Protein AF-A0A9E1EPF6-F1 (afdb_monomer_lite)

Secondary structure (DSSP, 8-state):
-HHHHHHHHHHHHHHHHHHHHHTGGGGGGS-HHHHHHHHHHHHHHHHHHHHTT---THHHHHHHHHHHT------SS-HHHHHHHHHHHHT-SSS-HHHHHHHHHHHHHH-HHHHHTT-HHHHHHHHHHHTTS-HHHHHHHHHHHHHHH-----B-TTSSBTTSHHHHHHHHHHHHSS---TTTSGGGS---HHHHHHHHHHHHHHHHHHHHHHHHHTTTTS-TTHHHHHHHHHHHHHHHTTT-TTGGG-

Radius of gyration: 28.15 Å; chains: 1; bounding box: 66×30×84 Å

Structure (mmCIF, N/CA/C/O backbone):
data_AF-A0A9E1EPF6-F1
#
_entry.id   AF-A0A9E1EPF6-F1
#
loop_
_atom_site.group_PDB
_atom_site.id
_atom_site.type_symbol
_atom_site.label_atom_id
_atom_site.label_alt_id
_atom_site.label_comp_id
_atom_site.label_asym_id
_atom_site.label_entity_id
_atom_site.label_seq_id
_atom_site.pdbx_PDB_ins_code
_atom_site.Cartn_x
_atom_site.Cartn_y
_atom_site.Cartn_z
_atom_site.occupancy
_atom_site.B_iso_or_equiv
_atom_site.auth_seq_id
_atom_site.auth_comp_id
_atom_site.auth_asym_id
_atom_site.auth_atom_id
_atom_site.pdbx_PDB_model_num
ATOM 1 N N . MET A 1 1 ? 12.509 -4.212 -27.915 1.00 66.94 1 MET A N 1
ATOM 2 C CA . MET A 1 1 ? 13.333 -3.235 -27.161 1.00 66.94 1 MET A CA 1
ATOM 3 C C . MET A 1 1 ? 12.446 -2.130 -26.592 1.00 66.94 1 MET A C 1
ATOM 5 O O . MET A 1 1 ? 11.481 -2.505 -25.948 1.00 66.94 1 MET A O 1
ATOM 9 N N . LEU A 1 2 ? 12.649 -0.823 -26.830 1.00 73.25 2 LEU A N 1
ATOM 10 C CA . LEU A 1 2 ? 11.916 0.242 -26.100 1.00 73.25 2 LEU A CA 1
ATOM 11 C C . LEU A 1 2 ? 10.381 0.131 -26.130 1.00 73.25 2 LEU A C 1
ATOM 13 O O . LEU A 1 2 ? 9.735 0.258 -25.098 1.00 73.25 2 LEU A O 1
ATOM 17 N N . ARG A 1 3 ? 9.791 -0.157 -27.296 1.00 77.50 3 ARG A N 1
ATOM 18 C CA . ARG A 1 3 ? 8.330 -0.309 -27.433 1.00 77.50 3 ARG A CA 1
ATOM 19 C C . ARG A 1 3 ? 7.776 -1.515 -26.668 1.00 77.50 3 ARG A C 1
ATOM 21 O O . ARG A 1 3 ? 6.652 -1.489 -26.188 1.00 77.50 3 ARG A O 1
ATOM 28 N N . GLU A 1 4 ? 8.569 -2.573 -26.581 1.00 81.38 4 GLU A N 1
ATOM 29 C CA . GLU A 1 4 ? 8.210 -3.807 -25.887 1.00 81.38 4 GLU A CA 1
ATOM 30 C C . GLU A 1 4 ? 8.354 -3.640 -24.373 1.00 81.38 4 GLU A C 1
ATOM 32 O O . GLU A 1 4 ? 7.430 -3.970 -23.639 1.00 81.38 4 GLU A O 1
ATOM 37 N N . LEU A 1 5 ? 9.457 -3.030 -23.924 1.00 81.31 5 LEU A N 1
ATOM 38 C CA . LEU A 1 5 ? 9.681 -2.656 -22.528 1.00 81.31 5 LEU A CA 1
ATOM 39 C C . LEU A 1 5 ? 8.570 -1.726 -22.018 1.00 81.31 5 LEU A C 1
ATOM 41 O O . LEU A 1 5 ? 8.012 -1.955 -20.949 1.00 81.31 5 LEU A O 1
ATOM 45 N N . ALA A 1 6 ? 8.187 -0.730 -22.821 1.00 82.12 6 ALA A N 1
ATOM 46 C CA . ALA A 1 6 ? 7.059 0.146 -22.522 1.00 82.12 6 ALA A CA 1
ATOM 47 C C . ALA A 1 6 ? 5.735 -0.627 -22.386 1.00 82.12 6 ALA A C 1
ATOM 49 O O . ALA A 1 6 ? 4.972 -0.378 -21.457 1.00 82.12 6 ALA A O 1
ATOM 50 N N . GLY A 1 7 ? 5.479 -1.607 -23.262 1.00 81.69 7 GLY A N 1
ATOM 51 C CA . GLY A 1 7 ? 4.289 -2.460 -23.178 1.00 81.69 7 GLY A CA 1
ATOM 52 C C . GLY A 1 7 ? 4.249 -3.336 -21.921 1.00 81.69 7 GLY A C 1
ATOM 53 O O . GLY A 1 7 ? 3.182 -3.529 -21.333 1.00 81.69 7 GLY A O 1
ATOM 54 N N . ARG A 1 8 ? 5.405 -3.833 -21.464 1.00 86.06 8 ARG A N 1
ATOM 55 C CA . ARG A 1 8 ? 5.509 -4.575 -20.196 1.00 86.06 8 ARG A CA 1
ATOM 56 C C . ARG A 1 8 ? 5.280 -3.663 -18.994 1.00 86.06 8 ARG A C 1
ATOM 58 O O . ARG A 1 8 ? 4.535 -4.037 -18.094 1.00 86.06 8 ARG A O 1
ATOM 65 N N . ALA A 1 9 ? 5.839 -2.451 -19.012 1.00 85.38 9 ALA A N 1
ATOM 66 C CA . ALA A 1 9 ? 5.602 -1.448 -17.974 1.00 85.38 9 ALA A CA 1
ATOM 67 C C . ALA A 1 9 ? 4.110 -1.076 -17.862 1.00 85.38 9 ALA A C 1
ATOM 69 O O . ALA A 1 9 ? 3.562 -1.070 -16.760 1.00 85.38 9 ALA A O 1
ATOM 70 N N . ASP A 1 10 ? 3.422 -0.858 -18.987 1.00 84.19 10 ASP A N 1
ATOM 71 C CA . ASP A 1 10 ? 1.976 -0.579 -19.008 1.00 84.19 10 ASP A CA 1
ATOM 72 C C . ASP A 1 10 ? 1.133 -1.775 -18.517 1.00 84.19 10 ASP A C 1
ATOM 74 O O . ASP A 1 10 ? 0.163 -1.618 -17.764 1.00 84.19 10 ASP A O 1
ATOM 78 N N . SER A 1 11 ? 1.552 -2.998 -18.861 1.00 86.31 11 SER A N 1
ATOM 79 C CA . SER A 1 11 ? 0.931 -4.233 -18.363 1.00 86.31 11 SER A CA 1
ATOM 80 C C . SER A 1 11 ? 1.094 -4.381 -16.846 1.00 86.31 11 SER A C 1
ATOM 82 O O . SER A 1 11 ? 0.136 -4.736 -16.155 1.00 86.31 11 SER A O 1
ATOM 84 N N . ALA A 1 12 ? 2.270 -4.048 -16.308 1.00 87.25 12 ALA A N 1
ATOM 85 C CA . ALA A 1 12 ? 2.526 -4.056 -14.871 1.00 87.25 12 ALA A CA 1
ATOM 86 C C . ALA A 1 12 ? 1.672 -3.010 -14.137 1.00 87.25 12 ALA A C 1
ATOM 88 O O . ALA A 1 12 ? 1.038 -3.336 -13.133 1.00 87.25 12 ALA A O 1
ATOM 89 N N . ILE A 1 13 ? 1.560 -1.785 -14.670 1.00 86.38 13 ILE A N 1
ATOM 90 C CA . ILE A 1 13 ? 0.670 -0.740 -14.126 1.00 86.38 13 ILE A CA 1
ATOM 91 C C . ILE A 1 13 ? -0.783 -1.220 -14.117 1.00 86.38 13 ILE A C 1
ATOM 93 O O . ILE A 1 13 ? -1.489 -1.038 -13.125 1.00 86.38 13 ILE A O 1
ATOM 97 N N . SER A 1 14 ? -1.226 -1.872 -15.192 1.00 85.75 14 SER A N 1
ATOM 98 C CA . SER A 1 14 ? -2.569 -2.451 -15.276 1.00 85.75 14 SER A CA 1
ATOM 99 C C . SER A 1 14 ? -2.800 -3.549 -14.235 1.00 85.75 14 SER A C 1
ATOM 101 O O . SER A 1 14 ? -3.871 -3.599 -13.636 1.00 85.75 14 SER A O 1
ATOM 103 N N . SER A 1 15 ? -1.801 -4.394 -13.965 1.00 87.19 15 SER A N 1
ATOM 104 C CA . SER A 1 15 ? -1.899 -5.406 -12.905 1.00 87.19 15 SER A CA 1
ATOM 105 C C . SER A 1 15 ? -1.998 -4.772 -11.517 1.00 87.19 15 SER A C 1
ATOM 107 O O . SER A 1 15 ? -2.805 -5.216 -10.702 1.00 87.19 15 SER A O 1
ATOM 109 N N . VAL A 1 16 ? -1.220 -3.715 -11.253 1.00 86.19 16 VAL A N 1
ATOM 110 C CA . VAL A 1 16 ? -1.319 -2.957 -9.996 1.00 86.19 16 VAL A CA 1
ATOM 111 C C . VAL A 1 16 ? -2.710 -2.347 -9.854 1.00 86.19 16 VAL A C 1
ATOM 113 O O . VAL A 1 16 ? -3.312 -2.459 -8.790 1.00 86.19 16 VAL A O 1
ATOM 116 N N . TYR A 1 17 ? -3.244 -1.748 -10.920 1.00 84.81 17 TYR A N 1
ATOM 117 C CA . TYR A 1 17 ? -4.588 -1.175 -10.920 1.00 84.81 17 TYR A CA 1
ATOM 118 C C . TYR A 1 17 ? -5.654 -2.215 -10.561 1.00 84.81 17 TYR A C 1
ATOM 120 O O . TYR A 1 17 ? -6.459 -1.982 -9.662 1.00 84.81 17 TYR A O 1
ATOM 128 N N . ASP A 1 18 ? -5.629 -3.378 -11.215 1.00 83.56 18 ASP A N 1
ATOM 129 C CA . ASP A 1 18 ? -6.558 -4.476 -10.937 1.00 83.56 18 ASP A CA 1
ATOM 130 C C . ASP A 1 18 ? -6.487 -4.928 -9.470 1.00 83.56 18 ASP A C 1
ATOM 132 O O . ASP A 1 18 ? -7.520 -5.159 -8.835 1.00 83.56 18 ASP A O 1
ATOM 136 N N . ASP A 1 19 ? -5.274 -5.061 -8.927 1.00 83.12 19 ASP A N 1
ATOM 137 C CA . ASP A 1 19 ? -5.048 -5.500 -7.549 1.00 83.12 19 ASP A CA 1
ATOM 138 C C . ASP A 1 19 ? -5.531 -4.451 -6.532 1.00 83.12 19 ASP A C 1
ATOM 140 O O . ASP A 1 19 ? -6.177 -4.806 -5.541 1.00 83.12 19 ASP A O 1
ATOM 144 N N . LEU A 1 20 ? -5.309 -3.158 -6.804 1.00 81.19 20 LEU A N 1
ATOM 145 C CA . LEU A 1 20 ? -5.828 -2.057 -5.986 1.00 81.19 20 LEU A CA 1
ATOM 146 C C . LEU A 1 20 ? -7.356 -1.973 -6.049 1.00 81.19 20 LEU A C 1
ATOM 148 O O . LEU A 1 20 ? -8.008 -1.812 -5.019 1.00 81.19 20 LEU A O 1
ATOM 152 N N . GLN A 1 21 ? -7.939 -2.123 -7.238 1.00 76.44 21 GLN A N 1
ATOM 153 C CA . GLN A 1 21 ? -9.382 -2.035 -7.447 1.00 76.44 21 GLN A CA 1
ATOM 154 C C . GLN A 1 21 ? -10.126 -3.185 -6.759 1.00 76.44 21 GLN A C 1
ATOM 156 O O . GLN A 1 21 ? -11.166 -2.967 -6.139 1.00 76.44 21 GLN A O 1
ATOM 161 N N . ARG A 1 22 ? -9.579 -4.407 -6.812 1.00 76.12 22 ARG A N 1
ATOM 162 C CA . ARG A 1 22 ? -10.132 -5.581 -6.110 1.00 76.12 22 ARG A CA 1
ATOM 163 C C . ARG A 1 22 ? -10.133 -5.426 -4.596 1.00 76.12 22 ARG A C 1
ATOM 165 O O . ARG A 1 22 ? -10.956 -6.043 -3.928 1.00 76.12 22 ARG A O 1
ATOM 172 N N . ARG A 1 23 ? -9.198 -4.642 -4.060 1.00 72.44 23 ARG A N 1
ATOM 173 C CA . ARG A 1 23 ? -8.976 -4.492 -2.618 1.00 72.44 23 ARG A CA 1
ATOM 174 C C . ARG A 1 23 ? -9.188 -3.050 -2.153 1.00 72.44 23 ARG A C 1
ATOM 176 O O . ARG A 1 23 ? -8.632 -2.654 -1.133 1.00 72.44 23 ARG A O 1
ATOM 183 N N . LYS A 1 24 ? -10.017 -2.283 -2.874 1.00 69.12 24 LYS A N 1
ATOM 184 C CA . LYS A 1 24 ? -10.245 -0.846 -2.654 1.00 69.12 24 LYS A CA 1
ATOM 185 C C . LYS A 1 24 ? -10.636 -0.513 -1.210 1.00 69.12 24 LYS A C 1
ATOM 187 O O . LYS A 1 24 ? -10.105 0.433 -0.638 1.00 69.12 24 LYS A O 1
ATOM 192 N N . ASP A 1 25 ? -11.481 -1.340 -0.600 1.00 61.75 25 ASP A N 1
ATOM 193 C CA . ASP A 1 25 ? -11.965 -1.150 0.777 1.00 61.75 25 ASP A CA 1
ATOM 194 C C . ASP A 1 25 ? -10.914 -1.503 1.848 1.00 61.75 25 ASP A C 1
ATOM 196 O O . ASP A 1 25 ? -11.042 -1.129 3.013 1.00 61.75 25 ASP A O 1
ATOM 200 N N . ALA A 1 26 ? -9.848 -2.201 1.450 1.00 65.38 26 ALA A N 1
ATOM 201 C CA . ALA A 1 26 ? -8.759 -2.655 2.306 1.00 65.38 26 ALA A CA 1
ATOM 202 C C . ALA A 1 26 ? -7.457 -1.858 2.117 1.00 65.38 26 ALA A C 1
ATOM 204 O O . ALA A 1 26 ? -6.485 -2.090 2.836 1.00 65.38 26 ALA A O 1
ATOM 205 N N . LEU A 1 27 ? -7.413 -0.892 1.191 1.00 66.62 27 LEU A N 1
ATOM 206 C CA . LEU A 1 27 ? -6.204 -0.100 0.917 1.00 66.62 27 LEU A CA 1
ATOM 207 C C . LEU A 1 27 ? -5.718 0.686 2.142 1.00 66.62 27 LEU A C 1
ATOM 209 O O . LEU A 1 27 ? -4.516 0.877 2.315 1.00 66.62 27 LEU A O 1
ATOM 213 N N . LEU A 1 28 ? -6.635 1.067 3.038 1.00 64.69 28 LEU A N 1
ATOM 214 C CA . LEU A 1 28 ? -6.320 1.721 4.313 1.00 64.69 28 LEU A CA 1
ATOM 215 C C . LEU A 1 28 ? -5.483 0.850 5.261 1.00 64.69 28 LEU A C 1
ATOM 217 O O . LEU A 1 28 ? -4.837 1.388 6.159 1.00 64.69 28 LEU A O 1
ATOM 221 N N . ALA A 1 29 ? -5.505 -0.475 5.090 1.00 64.75 29 ALA A N 1
ATOM 222 C CA . ALA A 1 29 ? -4.694 -1.403 5.873 1.00 64.75 29 ALA A CA 1
ATOM 223 C C . ALA A 1 29 ? -3.244 -1.494 5.359 1.00 64.75 29 ALA A C 1
ATOM 225 O O . ALA A 1 29 ? -2.371 -1.994 6.069 1.00 64.75 29 ALA A O 1
ATOM 226 N N . ILE A 1 30 ? -2.954 -0.981 4.156 1.00 69.94 30 ILE A N 1
ATOM 227 C CA . ILE A 1 30 ? -1.584 -0.867 3.654 1.00 69.94 30 ILE A CA 1
ATOM 228 C C . ILE A 1 30 ? -0.900 0.311 4.375 1.00 69.94 30 ILE A C 1
ATOM 230 O O . ILE A 1 30 ? -1.418 1.437 4.339 1.00 69.94 30 ILE A O 1
ATOM 234 N N . PRO A 1 31 ? 0.274 0.098 5.007 1.00 67.69 31 PRO A N 1
ATOM 235 C CA . PRO A 1 31 ? 1.056 1.165 5.607 1.00 67.69 31 PRO A CA 1
ATOM 236 C C . PRO A 1 31 ? 1.278 2.309 4.623 1.00 67.69 31 PRO A C 1
ATOM 238 O O . PRO A 1 31 ? 1.595 2.113 3.456 1.00 67.69 31 PRO A O 1
ATOM 241 N N . GLU A 1 32 ? 1.134 3.533 5.108 1.00 68.56 32 GLU A N 1
ATOM 242 C CA . GLU A 1 32 ? 1.303 4.742 4.299 1.00 68.56 32 GLU A CA 1
ATOM 243 C C . GLU A 1 32 ? 2.693 4.838 3.644 1.00 68.56 32 GLU A C 1
ATOM 245 O O . GLU A 1 32 ? 2.805 5.299 2.511 1.00 68.56 32 GLU A O 1
ATOM 250 N N . SER A 1 33 ? 3.743 4.356 4.322 1.00 72.06 33 SER A N 1
ATOM 251 C CA . SER A 1 33 ? 5.087 4.218 3.746 1.00 72.06 33 SER A CA 1
ATOM 252 C C . SER A 1 33 ? 5.066 3.366 2.481 1.00 72.06 33 SER A C 1
ATOM 254 O O . SER A 1 33 ? 5.625 3.760 1.460 1.00 72.06 33 SER A O 1
ATOM 256 N N . ASP A 1 34 ? 4.368 2.236 2.540 1.00 77.19 34 ASP A N 1
ATOM 257 C CA . ASP A 1 34 ? 4.273 1.250 1.469 1.00 77.19 34 ASP A CA 1
ATOM 258 C C . ASP A 1 34 ? 3.404 1.794 0.333 1.00 77.19 34 ASP A C 1
ATOM 260 O O . ASP A 1 34 ? 3.777 1.673 -0.831 1.00 77.19 34 ASP A O 1
ATOM 264 N N . ARG A 1 35 ? 2.298 2.488 0.651 1.00 79.88 35 ARG A N 1
ATOM 265 C CA . ARG A 1 35 ? 1.464 3.186 -0.346 1.00 79.88 35 ARG A CA 1
ATOM 266 C C . ARG A 1 35 ? 2.260 4.249 -1.102 1.00 79.88 35 ARG A C 1
ATOM 268 O O . ARG A 1 35 ? 2.217 4.287 -2.330 1.00 79.88 35 ARG A O 1
ATOM 275 N N . LYS A 1 36 ? 3.042 5.068 -0.388 1.00 81.12 36 LYS A N 1
ATOM 276 C CA . LYS A 1 36 ? 3.913 6.096 -0.984 1.00 81.12 36 LYS A CA 1
ATOM 277 C C . LYS A 1 36 ? 5.040 5.487 -1.820 1.00 81.12 36 LYS A C 1
ATOM 279 O O . LYS A 1 36 ? 5.331 6.004 -2.898 1.00 81.12 36 LYS A O 1
ATOM 284 N N . LYS A 1 37 ? 5.658 4.389 -1.366 1.00 82.69 37 LYS A N 1
ATOM 285 C CA . LYS A 1 37 ? 6.629 3.625 -2.171 1.00 82.69 37 LYS A CA 1
ATOM 286 C C . LYS A 1 37 ? 5.978 3.095 -3.456 1.00 82.69 37 LYS A C 1
ATOM 288 O O . LYS A 1 37 ? 6.535 3.290 -4.533 1.00 82.69 37 LYS A O 1
ATOM 293 N N . LEU A 1 38 ? 4.785 2.496 -3.362 1.00 84.81 38 LEU A N 1
ATOM 294 C CA . LEU A 1 38 ? 4.056 1.946 -4.514 1.00 84.81 38 LEU A CA 1
ATOM 295 C C . LEU A 1 38 ? 3.696 3.040 -5.525 1.00 84.81 38 LEU A C 1
ATOM 297 O O . LEU A 1 38 ? 3.883 2.855 -6.723 1.00 84.81 38 LEU A O 1
ATOM 301 N N . ALA A 1 39 ? 3.248 4.205 -5.055 1.00 84.88 39 ALA A N 1
ATOM 302 C CA . ALA A 1 39 ? 2.923 5.337 -5.921 1.00 84.88 39 ALA A CA 1
ATOM 303 C C . ALA A 1 39 ? 4.150 5.822 -6.713 1.00 84.88 39 ALA A C 1
ATOM 305 O O . ALA A 1 39 ? 4.064 6.048 -7.921 1.00 84.88 39 ALA A O 1
ATOM 306 N N . LYS A 1 40 ? 5.318 5.908 -6.060 1.00 84.75 40 LYS A N 1
ATOM 307 C CA . LYS A 1 40 ? 6.589 6.226 -6.734 1.00 84.75 40 LYS A CA 1
ATOM 308 C C . LYS A 1 40 ? 6.969 5.169 -7.770 1.00 84.75 40 LYS A C 1
ATOM 310 O O . LYS A 1 40 ? 7.387 5.531 -8.865 1.00 84.75 40 LYS A O 1
ATOM 315 N N . GLN A 1 41 ? 6.789 3.889 -7.445 1.00 85.12 41 GLN A N 1
ATOM 316 C CA . GLN A 1 41 ? 7.056 2.784 -8.366 1.00 85.12 41 GLN A CA 1
ATOM 317 C C . GLN A 1 41 ? 6.168 2.859 -9.616 1.00 85.12 41 GLN A C 1
ATOM 319 O O . GLN A 1 41 ? 6.669 2.792 -10.735 1.00 85.12 41 GLN A O 1
ATOM 324 N N . VAL A 1 42 ? 4.857 3.059 -9.441 1.00 86.25 42 VAL A N 1
ATOM 325 C CA . VAL A 1 42 ? 3.896 3.207 -10.550 1.00 86.25 42 VAL A CA 1
ATOM 326 C C . VAL A 1 42 ? 4.253 4.399 -11.432 1.00 86.25 42 VAL A C 1
ATOM 328 O O . VAL A 1 42 ? 4.189 4.294 -12.656 1.00 86.25 42 VAL A O 1
ATOM 331 N N . LYS A 1 43 ? 4.670 5.516 -10.826 1.00 85.62 43 LYS A N 1
ATOM 332 C CA . LYS A 1 43 ? 5.124 6.693 -11.568 1.00 85.62 43 LYS A CA 1
ATOM 333 C C . LYS A 1 43 ? 6.368 6.395 -12.409 1.00 85.62 43 LYS A C 1
ATOM 335 O O . LYS A 1 43 ? 6.372 6.693 -13.595 1.00 85.62 43 LYS A O 1
ATOM 340 N N . ALA A 1 44 ? 7.376 5.743 -11.836 1.00 83.25 44 ALA A N 1
ATOM 341 C CA . ALA A 1 44 ? 8.589 5.394 -12.572 1.00 83.25 44 ALA A CA 1
ATOM 342 C C . ALA A 1 44 ? 8.327 4.406 -13.722 1.00 83.25 44 ALA A C 1
ATOM 344 O O . ALA A 1 44 ? 8.931 4.521 -14.785 1.00 83.25 44 ALA A O 1
ATOM 345 N N . LEU A 1 45 ? 7.402 3.455 -13.542 1.00 84.88 45 LEU A N 1
ATOM 346 C CA . LEU A 1 45 ? 6.961 2.566 -14.623 1.00 84.88 45 LEU A CA 1
ATOM 347 C C . LEU A 1 45 ? 6.201 3.327 -15.718 1.00 84.88 45 LEU A C 1
ATOM 349 O O . LEU A 1 45 ? 6.355 3.021 -16.900 1.00 84.88 45 LEU A O 1
ATOM 353 N N . TYR A 1 46 ? 5.409 4.333 -15.345 1.00 84.44 46 TYR A N 1
ATOM 354 C CA . TYR A 1 46 ? 4.731 5.193 -16.312 1.00 84.44 46 TYR A CA 1
ATOM 355 C C . TYR A 1 46 ? 5.734 5.997 -17.144 1.00 84.44 46 TYR A C 1
ATOM 357 O O . TYR A 1 46 ? 5.598 6.046 -18.366 1.00 84.44 46 TYR A O 1
ATOM 365 N N . ASP A 1 47 ? 6.771 6.549 -16.511 1.00 84.38 47 ASP A N 1
ATOM 366 C CA . ASP A 1 47 ? 7.842 7.265 -17.206 1.00 84.38 47 ASP A CA 1
ATOM 367 C C . ASP A 1 47 ? 8.509 6.347 -18.256 1.00 84.38 47 ASP A C 1
ATOM 369 O O . ASP A 1 47 ? 8.650 6.739 -19.416 1.00 84.38 47 ASP A O 1
ATOM 373 N N . VAL A 1 48 ? 8.777 5.075 -17.921 1.00 82.94 48 VAL A N 1
ATOM 374 C CA . VAL A 1 48 ? 9.278 4.057 -18.874 1.00 82.94 48 VAL A CA 1
ATOM 375 C C . VAL A 1 48 ? 8.279 3.761 -19.999 1.00 82.94 48 VAL A C 1
ATOM 377 O O . VAL A 1 48 ? 8.667 3.709 -21.167 1.00 82.94 48 VAL A O 1
ATOM 380 N N . SER A 1 49 ? 6.991 3.595 -19.686 1.00 82.69 49 SER A N 1
ATOM 381 C CA . SER A 1 49 ? 5.941 3.401 -20.700 1.00 82.69 49 SER A CA 1
ATOM 382 C C . SER A 1 49 ? 5.868 4.580 -21.681 1.00 82.69 49 SER A C 1
ATOM 384 O O . SER A 1 49 ? 5.734 4.394 -22.897 1.00 82.69 49 SER A O 1
ATOM 386 N N . SER A 1 50 ? 6.023 5.804 -21.174 1.00 81.62 50 SER A N 1
ATOM 387 C CA . SER A 1 50 ? 5.968 7.026 -21.977 1.00 81.62 50 SER A CA 1
ATOM 388 C C . SER A 1 50 ? 7.121 7.128 -22.984 1.00 81.62 50 SER A C 1
ATOM 390 O O . SER A 1 50 ? 6.926 7.651 -24.083 1.00 81.62 50 SER A O 1
ATOM 392 N N . MET A 1 51 ? 8.286 6.528 -22.690 1.00 77.88 51 MET A N 1
ATOM 393 C CA . MET A 1 51 ? 9.409 6.441 -23.638 1.00 77.88 51 MET A CA 1
ATOM 394 C C . MET A 1 51 ? 9.042 5.672 -24.916 1.00 77.88 51 MET A C 1
ATOM 396 O O . MET A 1 51 ? 9.602 5.936 -25.979 1.00 77.88 51 MET A O 1
ATOM 400 N N . GLY A 1 52 ? 8.106 4.722 -24.826 1.00 71.06 52 GLY A N 1
ATOM 401 C CA . GLY A 1 52 ? 7.581 3.969 -25.968 1.00 71.06 52 GLY A CA 1
ATOM 402 C C . GLY A 1 52 ? 6.409 4.645 -26.688 1.00 71.06 52 GLY A C 1
ATOM 403 O O . GLY A 1 52 ? 5.870 4.057 -27.628 1.00 71.06 52 GLY A O 1
ATOM 404 N N . GLY A 1 53 ? 6.001 5.846 -26.255 1.00 65.38 53 GLY A N 1
ATOM 405 C CA . GLY A 1 53 ? 4.843 6.580 -26.775 1.00 65.38 53 GLY A CA 1
ATOM 406 C C . GLY A 1 53 ? 3.489 6.126 -26.213 1.00 65.38 53 GLY A C 1
ATOM 407 O O . GLY A 1 53 ? 2.454 6.477 -26.779 1.00 65.38 53 GLY A O 1
ATOM 408 N N . GLY A 1 54 ? 3.475 5.326 -25.139 1.00 59.72 54 GLY A N 1
ATOM 409 C CA . GLY A 1 54 ? 2.252 4.865 -24.477 1.00 59.72 54 GLY A CA 1
ATOM 410 C C . GLY A 1 54 ? 1.753 5.859 -23.426 1.00 59.72 54 GLY A C 1
ATOM 411 O O . GLY A 1 54 ? 2.487 6.197 -22.501 1.00 59.72 54 GLY A O 1
ATOM 412 N N . PHE A 1 55 ? 0.493 6.288 -23.539 1.00 57.91 55 PHE A N 1
ATOM 413 C CA . PHE A 1 55 ? -0.181 7.174 -22.580 1.00 57.91 55 PHE A CA 1
ATOM 414 C C . PHE A 1 55 ? -1.272 6.400 -21.826 1.00 57.91 55 PHE A C 1
ATOM 416 O O . PHE A 1 55 ? -2.460 6.516 -22.128 1.00 57.91 55 PHE A O 1
ATOM 423 N N . GLY A 1 56 ? -0.873 5.552 -20.877 1.00 59.50 56 GLY A N 1
ATOM 424 C CA . GLY A 1 56 ? -1.813 4.802 -20.041 1.00 59.50 56 GLY A CA 1
ATOM 425 C C . GLY A 1 56 ? -2.409 5.683 -18.938 1.00 59.50 56 GLY A C 1
ATOM 426 O O . GLY A 1 56 ? -1.685 6.129 -18.052 1.00 59.50 56 GLY A O 1
ATOM 427 N N . SER A 1 57 ? -3.730 5.909 -18.946 1.00 61.78 57 SER A N 1
ATOM 428 C CA . SER A 1 57 ? -4.434 6.698 -17.912 1.00 61.78 57 SER A CA 1
ATOM 429 C C . SER A 1 57 ? -4.447 6.029 -16.529 1.00 61.78 57 SER A C 1
ATOM 431 O O . SER A 1 57 ? -4.639 6.692 -15.513 1.00 61.78 57 SER A O 1
ATOM 433 N N . ARG A 1 58 ? -4.204 4.713 -16.486 1.00 75.06 58 ARG A N 1
ATOM 434 C CA . ARG A 1 58 ? -4.297 3.879 -15.278 1.00 75.06 58 ARG A CA 1
ATOM 435 C C . ARG A 1 58 ? -3.237 4.197 -14.226 1.00 75.06 58 ARG A C 1
ATOM 437 O O . ARG A 1 58 ? -3.460 3.922 -13.052 1.00 75.06 58 ARG A O 1
ATOM 444 N N . SER A 1 59 ? -2.103 4.787 -14.612 1.00 77.44 59 SER A N 1
ATOM 445 C CA . SER A 1 59 ? -1.076 5.214 -13.651 1.00 77.44 59 SER A CA 1
ATOM 446 C C . SER A 1 59 ? -1.608 6.310 -12.724 1.00 77.44 59 SER A C 1
ATOM 448 O O . SER A 1 59 ? -1.430 6.226 -11.509 1.00 77.44 59 SER A O 1
ATOM 450 N N . GLY A 1 60 ? -2.330 7.287 -13.283 1.00 73.56 60 GLY A N 1
ATOM 451 C CA . GLY A 1 60 ? -2.994 8.351 -12.535 1.00 73.56 60 GLY A CA 1
ATOM 452 C C . GLY A 1 60 ? -4.074 7.812 -11.603 1.00 73.56 60 GLY A C 1
ATOM 453 O O . GLY A 1 60 ? -4.151 8.244 -10.455 1.00 73.56 60 GLY A O 1
ATOM 454 N N . ASP A 1 61 ? -4.844 6.818 -12.051 1.00 77.75 61 ASP A N 1
ATOM 455 C CA . ASP A 1 61 ? -5.866 6.172 -11.221 1.00 77.75 61 ASP A CA 1
ATOM 456 C C . ASP A 1 61 ? -5.247 5.375 -10.060 1.00 77.75 61 ASP A C 1
ATOM 458 O O . ASP A 1 61 ? -5.721 5.469 -8.929 1.00 77.75 61 ASP A O 1
ATOM 462 N N . CYS A 1 62 ? -4.154 4.639 -10.299 1.00 79.31 62 CYS A N 1
ATOM 463 C CA . CYS A 1 62 ? -3.393 3.947 -9.252 1.00 79.31 62 CYS A CA 1
ATOM 464 C C . CYS A 1 62 ? -2.859 4.918 -8.198 1.00 79.31 62 CYS A C 1
ATOM 466 O O . CYS A 1 62 ? -3.045 4.691 -7.003 1.00 79.31 62 CYS A O 1
ATOM 468 N N . ILE A 1 63 ? -2.203 5.998 -8.635 1.00 79.94 63 ILE A N 1
ATOM 469 C CA . ILE A 1 63 ? -1.671 7.030 -7.737 1.00 79.94 63 ILE A CA 1
ATOM 470 C C . ILE A 1 63 ? -2.823 7.660 -6.954 1.00 79.94 63 ILE A C 1
ATOM 472 O O . ILE A 1 63 ? -2.763 7.717 -5.731 1.00 79.94 63 ILE A O 1
ATOM 476 N N . SER A 1 64 ? -3.918 8.009 -7.632 1.00 75.62 64 SER A N 1
ATOM 477 C CA . SER A 1 64 ? -5.109 8.566 -6.992 1.00 75.62 64 SER A CA 1
ATOM 478 C C . SER A 1 64 ? -5.705 7.609 -5.964 1.00 75.62 64 SER A C 1
ATOM 480 O O . SER A 1 64 ? -6.085 8.060 -4.896 1.00 75.62 64 SER A O 1
ATOM 482 N N . LEU A 1 65 ? -5.771 6.297 -6.212 1.00 75.88 65 LEU A N 1
ATOM 483 C CA . LEU A 1 65 ? -6.246 5.310 -5.229 1.00 75.88 65 LEU A CA 1
ATOM 484 C C . LEU A 1 65 ? -5.306 5.192 -4.021 1.00 75.88 65 LEU A C 1
ATOM 486 O O . LEU A 1 65 ? -5.764 5.093 -2.882 1.00 75.88 65 LEU A O 1
ATOM 490 N N . LEU A 1 66 ? -3.994 5.227 -4.253 1.00 76.19 66 LEU A N 1
ATOM 491 C CA . LEU A 1 66 ? -2.978 5.135 -3.204 1.00 76.19 66 LEU A CA 1
ATOM 492 C C . LEU A 1 66 ? -2.910 6.400 -2.337 1.00 76.19 66 LEU A C 1
ATOM 494 O O . LEU A 1 66 ? -2.702 6.281 -1.128 1.00 76.19 66 LEU A O 1
ATOM 498 N N . GLU A 1 67 ? -3.122 7.574 -2.937 1.00 70.25 67 GLU A N 1
ATOM 499 C CA . GLU A 1 67 ? -3.144 8.889 -2.281 1.00 70.25 67 GLU A CA 1
ATOM 500 C C . GLU A 1 67 ? -4.517 9.210 -1.664 1.00 70.25 67 GLU A C 1
ATOM 502 O O . GLU A 1 67 ? -4.578 9.689 -0.542 1.00 70.25 67 GLU A O 1
ATOM 507 N N . SER A 1 68 ? -5.641 8.865 -2.306 1.00 57.03 68 SER A N 1
ATOM 508 C CA . SER A 1 68 ? -6.996 9.016 -1.724 1.00 57.03 68 SER A CA 1
ATOM 509 C C . SER A 1 68 ? -7.283 8.041 -0.581 1.00 57.03 68 SER A C 1
ATOM 511 O O . SER A 1 68 ? -8.209 8.256 0.199 1.00 57.03 68 SER A O 1
ATOM 513 N N . SER A 1 69 ? -6.453 7.004 -0.431 1.00 52.25 69 SER A N 1
ATOM 514 C CA . SER A 1 69 ? -6.391 6.182 0.783 1.00 52.25 69 SER A CA 1
ATOM 515 C C . SER A 1 69 ? -5.829 6.959 1.986 1.00 52.25 69 SER A C 1
ATOM 517 O O . SER A 1 69 ? -5.754 6.432 3.097 1.00 52.25 69 SER A O 1
ATOM 519 N N . ASP A 1 70 ? -5.447 8.224 1.810 1.00 43.41 70 ASP A N 1
ATOM 520 C CA . ASP A 1 70 ? -5.334 9.194 2.891 1.00 43.41 70 ASP A CA 1
ATOM 521 C C . ASP A 1 70 ? -6.745 9.609 3.306 1.00 43.41 70 ASP A C 1
ATOM 523 O O . ASP A 1 70 ? -7.206 10.720 3.051 1.00 43.41 70 ASP A O 1
ATOM 527 N N . GLY A 1 71 ? -7.450 8.685 3.963 1.00 40.69 71 GLY A N 1
ATOM 528 C CA . GLY A 1 71 ? -8.556 9.053 4.829 1.00 40.69 71 GLY A CA 1
ATOM 529 C C . GLY A 1 71 ? -8.031 10.131 5.767 1.00 40.69 71 GLY A C 1
ATOM 530 O O . GLY A 1 71 ? -7.224 9.854 6.654 1.00 40.69 71 GLY A O 1
ATOM 531 N N . SER A 1 72 ? -8.409 11.372 5.485 1.00 35.19 72 SER A N 1
ATOM 532 C CA . SER A 1 72 ? -7.978 12.568 6.182 1.00 35.19 72 SER A CA 1
ATOM 533 C C . SER A 1 72 ? -8.547 12.553 7.596 1.00 35.19 72 SER A C 1
ATOM 535 O O . SER A 1 72 ? -9.523 13.231 7.898 1.00 35.19 72 SER A O 1
ATOM 537 N N . SER A 1 73 ? -7.937 11.773 8.472 1.00 42.59 73 SER A N 1
ATOM 538 C CA . SER A 1 73 ? -8.094 11.911 9.906 1.00 42.59 73 SER A CA 1
ATOM 539 C C . SER A 1 73 ? -6.711 12.216 10.435 1.00 42.59 73 SER A C 1
ATOM 541 O O . SER A 1 73 ? -5.884 11.325 10.611 1.00 42.59 73 SER A O 1
ATOM 543 N N . PHE A 1 74 ? -6.447 13.505 10.658 1.00 40.00 74 PHE A N 1
ATOM 544 C CA . PHE A 1 74 ? -5.435 13.910 11.624 1.00 40.00 74 PHE A CA 1
ATOM 545 C C . PHE A 1 74 ? -5.787 13.213 12.945 1.00 40.00 74 PHE A C 1
ATOM 547 O O . PHE A 1 74 ? -6.682 13.645 13.679 1.00 40.00 74 PHE A O 1
ATOM 554 N N . SER A 1 75 ? -5.132 12.083 13.188 1.00 52.91 75 SER A N 1
ATOM 555 C CA . SER A 1 75 ? -5.121 11.419 14.477 1.00 52.91 75 SER A CA 1
ATOM 556 C C . SER A 1 75 ? -4.121 12.155 15.354 1.00 52.91 75 SER A C 1
ATOM 558 O O . SER A 1 75 ? -2.993 12.422 14.935 1.00 52.91 75 SER A O 1
ATOM 560 N N . PHE A 1 76 ? -4.530 12.486 16.574 1.00 59.06 76 PHE A N 1
ATOM 561 C CA . PHE A 1 76 ? -3.604 12.977 17.595 1.00 59.06 76 PHE A CA 1
ATOM 562 C C . PHE A 1 76 ? -2.754 11.841 18.191 1.00 59.06 76 PHE A C 1
ATOM 564 O O . PHE A 1 76 ? -1.866 12.108 18.997 1.00 59.06 76 PHE A O 1
ATOM 571 N N . PHE A 1 77 ? -3.019 10.589 17.800 1.00 74.19 77 PHE A N 1
ATOM 572 C CA . PHE A 1 77 ? -2.447 9.378 18.371 1.00 74.19 77 PHE A CA 1
ATOM 573 C C . PHE A 1 77 ? -1.560 8.654 17.357 1.00 74.19 77 PHE A C 1
ATOM 575 O O . PHE A 1 77 ? -1.768 8.702 16.142 1.00 74.19 77 PHE A O 1
ATOM 582 N N . THR A 1 78 ? -0.535 7.965 17.846 1.00 71.19 78 THR A N 1
ATOM 583 C CA . THR A 1 78 ? 0.375 7.232 16.964 1.00 71.19 78 THR A CA 1
ATOM 584 C C . THR A 1 78 ? -0.260 5.929 16.470 1.00 71.19 78 THR A C 1
ATOM 586 O O . THR A 1 78 ? -1.035 5.278 17.172 1.00 71.19 78 THR A O 1
ATOM 589 N N . LYS A 1 79 ? 0.134 5.473 15.271 1.00 70.69 79 LYS A N 1
ATOM 590 C CA . LYS A 1 79 ? -0.287 4.162 14.731 1.00 70.69 79 LYS A CA 1
ATOM 591 C C . LYS A 1 79 ? 0.019 3.001 15.690 1.00 70.69 79 LYS A C 1
ATOM 593 O O . LYS A 1 79 ? -0.738 2.038 15.730 1.00 70.69 79 LYS A O 1
ATOM 598 N N . ASN A 1 80 ? 1.108 3.083 16.458 1.00 69.75 80 ASN A N 1
ATOM 599 C CA . ASN A 1 80 ? 1.478 2.041 17.416 1.00 69.75 80 ASN A CA 1
ATOM 600 C C . ASN A 1 80 ? 0.490 1.965 18.591 1.00 69.75 80 ASN A C 1
ATOM 602 O O . ASN A 1 80 ? 0.055 0.876 18.945 1.00 69.75 80 ASN A O 1
ATOM 606 N N . GLU A 1 81 ? 0.084 3.110 19.144 1.00 79.50 81 GLU A N 1
ATOM 607 C CA . GLU A 1 81 ? -0.904 3.163 20.230 1.00 79.50 81 GLU A CA 1
ATOM 608 C C . GLU A 1 81 ? -2.266 2.623 19.789 1.00 79.50 81 GLU A C 1
ATOM 610 O O . GLU A 1 81 ? -2.882 1.840 20.510 1.00 79.50 81 GLU A O 1
ATOM 615 N N . LEU A 1 82 ? -2.710 2.993 18.584 1.00 82.25 82 LEU A N 1
ATOM 616 C CA . LEU A 1 82 ? -3.975 2.512 18.026 1.00 82.25 82 LEU A CA 1
ATOM 617 C C . LEU A 1 82 ? -3.943 1.001 17.752 1.00 82.25 82 LEU A C 1
ATOM 619 O O . LEU A 1 82 ? -4.926 0.312 18.014 1.00 82.25 82 LEU A O 1
ATOM 623 N N . ASN A 1 83 ? -2.813 0.467 17.279 1.00 77.50 83 ASN A N 1
ATOM 624 C CA . ASN A 1 83 ? -2.654 -0.969 17.042 1.00 77.50 83 ASN A CA 1
ATOM 625 C C . ASN A 1 83 ? -2.618 -1.783 18.342 1.00 77.50 83 ASN A C 1
ATOM 627 O O . ASN A 1 83 ? -3.221 -2.853 18.398 1.00 77.50 83 ASN A O 1
ATOM 631 N N . GLU A 1 84 ? -1.941 -1.301 19.385 1.00 81.62 84 GLU A N 1
ATOM 632 C CA . GLU A 1 84 ? -1.937 -1.963 20.697 1.00 81.62 84 GLU A CA 1
ATOM 633 C C . GLU A 1 84 ? -3.333 -1.955 21.330 1.00 81.62 84 GLU A C 1
ATOM 635 O O . GLU A 1 84 ? -3.806 -2.988 21.806 1.00 81.62 84 GLU A O 1
ATOM 640 N N . ALA A 1 85 ? -4.052 -0.833 21.246 1.00 85.38 85 ALA A N 1
ATOM 641 C CA . ALA A 1 85 ? -5.441 -0.755 21.690 1.00 85.38 85 ALA A CA 1
ATOM 642 C C . ALA A 1 85 ? -6.353 -1.710 20.903 1.00 85.38 85 ALA A C 1
ATOM 644 O O . ALA A 1 85 ? -7.157 -2.433 21.487 1.00 85.38 85 ALA A O 1
ATOM 645 N N . ALA A 1 86 ? -6.189 -1.783 19.584 1.00 84.31 86 ALA A N 1
ATOM 646 C CA . ALA A 1 86 ? -6.952 -2.693 18.743 1.00 84.31 86 ALA A CA 1
ATOM 647 C C . ALA A 1 86 ? -6.663 -4.177 19.035 1.00 84.31 86 ALA A C 1
ATOM 649 O O . ALA A 1 86 ? -7.582 -4.998 18.997 1.00 84.31 86 ALA A O 1
ATOM 650 N N . LYS A 1 87 ? -5.421 -4.537 19.386 1.00 81.56 87 LYS A N 1
ATOM 651 C CA . LYS A 1 87 ? -5.097 -5.887 19.879 1.00 81.56 87 LYS A CA 1
ATOM 652 C C . LYS A 1 87 ? -5.799 -6.189 21.198 1.00 81.56 87 LYS A C 1
ATOM 654 O O . LYS A 1 87 ? -6.377 -7.259 21.316 1.00 81.56 87 LYS A O 1
ATOM 659 N N . LYS A 1 88 ? -5.849 -5.247 22.148 1.00 85.44 88 LYS A N 1
ATOM 660 C CA . LYS A 1 88 ? -6.593 -5.427 23.414 1.00 85.44 88 LYS A CA 1
ATOM 661 C C . LYS A 1 88 ? -8.088 -5.695 23.189 1.00 85.44 88 LYS A C 1
ATOM 663 O O . LYS A 1 88 ? -8.685 -6.472 23.928 1.00 85.44 88 LYS A O 1
ATOM 668 N N . ILE A 1 89 ? -8.683 -5.096 22.153 1.00 84.19 89 ILE A N 1
ATOM 669 C CA . ILE A 1 89 ? -10.067 -5.391 21.739 1.00 84.19 89 ILE A CA 1
ATOM 670 C C . ILE A 1 89 ? -10.171 -6.817 21.178 1.00 84.19 89 ILE A C 1
ATOM 672 O O . ILE A 1 89 ? -11.098 -7.550 21.516 1.00 84.19 89 ILE A O 1
ATOM 676 N N . LYS A 1 90 ? -9.213 -7.219 20.333 1.00 80.06 90 LYS A N 1
ATOM 677 C CA . LYS A 1 90 ? -9.190 -8.523 19.652 1.00 80.06 90 LYS A CA 1
ATOM 678 C C . LYS A 1 90 ? -8.909 -9.702 20.581 1.00 80.06 90 LYS A C 1
ATOM 680 O O . LYS A 1 90 ? -9.584 -10.720 20.474 1.00 80.06 90 LYS A O 1
ATOM 685 N N . ASP A 1 91 ? -7.937 -9.547 21.469 1.00 73.44 91 ASP A N 1
ATOM 686 C CA . ASP A 1 91 ? -7.406 -10.598 22.339 1.00 73.44 91 ASP A CA 1
ATOM 687 C C . ASP A 1 91 ? -8.115 -10.624 23.706 1.00 73.44 91 ASP A C 1
ATOM 689 O O . ASP A 1 91 ? -7.662 -11.276 24.648 1.00 73.44 91 ASP A O 1
ATOM 693 N N . SER A 1 92 ? -9.240 -9.911 23.830 1.00 73.31 92 SER A N 1
ATOM 694 C CA . SER A 1 92 ? -10.067 -9.918 25.033 1.00 73.31 92 SER A CA 1
ATOM 695 C C . SER A 1 92 ? -10.589 -11.327 25.314 1.00 73.31 92 SER A C 1
ATOM 697 O O . SER A 1 92 ? -11.424 -11.856 24.586 1.00 73.31 92 SER A O 1
ATOM 699 N N . TRP A 1 93 ? -10.119 -11.939 26.403 1.00 56.88 93 TRP A N 1
ATOM 700 C CA . TRP A 1 93 ? -10.602 -13.253 26.849 1.00 56.88 93 TRP A CA 1
ATOM 701 C C . TRP A 1 93 ? -11.977 -13.170 27.535 1.00 56.88 93 TRP A C 1
ATOM 703 O O . TRP A 1 93 ? -12.676 -14.169 27.693 1.00 56.88 93 TRP A O 1
ATOM 713 N N . THR A 1 94 ? -12.357 -11.971 27.978 1.00 71.12 94 THR A N 1
ATOM 714 C CA . THR A 1 94 ? -13.536 -11.741 28.824 1.00 71.12 94 THR A CA 1
ATOM 715 C C . THR A 1 94 ? -14.820 -11.580 28.013 1.00 71.12 94 THR A C 1
ATOM 717 O O . THR A 1 94 ? -15.891 -11.925 28.508 1.00 71.12 94 THR A O 1
ATOM 720 N N . TYR A 1 95 ? -14.727 -11.072 26.781 1.00 76.56 95 TYR A N 1
ATOM 721 C CA . TYR A 1 95 ? -15.877 -10.761 25.930 1.00 76.56 95 TYR A CA 1
ATOM 722 C C . TYR A 1 95 ? -15.696 -11.364 24.538 1.00 76.56 95 TYR A C 1
ATOM 724 O O . TYR A 1 95 ? -14.584 -11.433 24.021 1.00 76.56 95 TYR A O 1
ATOM 732 N N . SER A 1 96 ? -16.797 -11.769 23.901 1.00 75.81 96 SER A N 1
ATOM 733 C CA . SER A 1 96 ? -16.755 -12.164 22.486 1.00 75.81 96 SER A CA 1
ATOM 734 C C . SER A 1 96 ? -16.377 -10.971 21.597 1.00 75.81 96 SER A C 1
ATOM 736 O O . SER A 1 96 ? -16.643 -9.826 21.958 1.00 75.81 96 SER A O 1
ATOM 738 N N . SER A 1 97 ? -15.812 -11.213 20.409 1.00 73.44 97 SER A N 1
ATOM 739 C CA . SER A 1 97 ? -15.391 -10.139 19.492 1.00 73.44 97 SER A CA 1
ATOM 740 C C . SER A 1 97 ? -16.513 -9.140 19.170 1.00 73.44 97 SER A C 1
ATOM 742 O O . SER A 1 97 ? -16.284 -7.936 19.198 1.00 73.44 97 SER A O 1
ATOM 744 N N . ALA A 1 98 ? -17.739 -9.626 18.949 1.00 77.25 98 ALA A N 1
ATOM 745 C CA . ALA A 1 98 ? -18.900 -8.776 18.675 1.00 77.25 98 ALA A CA 1
ATOM 746 C C . ALA A 1 98 ? -19.339 -7.954 19.900 1.00 77.25 98 ALA A C 1
ATOM 748 O O . ALA A 1 98 ? -19.769 -6.809 19.772 1.00 77.25 98 ALA A O 1
ATOM 749 N N . GLU A 1 99 ? -19.222 -8.525 21.099 1.00 81.00 99 GLU A N 1
ATOM 750 C CA . GLU A 1 99 ? -19.569 -7.834 22.341 1.00 81.00 99 GLU A CA 1
ATOM 751 C C . GLU A 1 99 ? -18.516 -6.784 22.718 1.00 81.00 99 GLU A C 1
ATOM 753 O O . GLU A 1 99 ? -18.872 -5.669 23.098 1.00 81.00 99 GLU A O 1
ATOM 758 N N . ALA A 1 100 ? -17.230 -7.101 22.540 1.00 84.50 100 ALA A N 1
ATOM 759 C CA . ALA A 1 100 ? -16.128 -6.162 22.714 1.00 84.50 100 ALA A CA 1
ATOM 760 C C . ALA A 1 100 ? -16.249 -4.973 21.747 1.00 84.50 100 ALA A C 1
ATOM 762 O O . ALA A 1 100 ? -16.136 -3.823 22.174 1.00 84.50 100 ALA A O 1
ATOM 763 N N . GLU A 1 101 ? -16.551 -5.233 20.471 1.00 85.50 101 GLU A N 1
ATOM 764 C CA . GLU A 1 101 ? -16.779 -4.192 19.465 1.00 85.50 101 GLU A CA 1
ATOM 765 C C . GLU A 1 101 ? -17.942 -3.270 19.859 1.00 85.50 101 GLU A C 1
ATOM 767 O O . GLU A 1 101 ? -17.774 -2.050 19.907 1.00 85.50 101 GLU A O 1
ATOM 772 N N . ALA A 1 102 ? -19.098 -3.841 20.216 1.00 87.44 102 ALA A N 1
ATOM 773 C CA . ALA A 1 102 ? -20.281 -3.074 20.604 1.00 87.44 102 ALA A CA 1
ATOM 774 C C . ALA A 1 102 ? -20.059 -2.246 21.883 1.00 87.44 102 ALA A C 1
ATOM 776 O O . ALA A 1 102 ? -20.581 -1.133 22.003 1.00 87.44 102 ALA A O 1
ATOM 777 N N . LEU A 1 103 ? -19.282 -2.765 22.842 1.00 89.25 103 LEU A N 1
ATOM 778 C CA . LEU A 1 103 ? -18.911 -2.035 24.056 1.00 89.25 103 LEU A CA 1
ATOM 779 C C . LEU A 1 103 ? -18.016 -0.835 23.739 1.00 89.25 103 LEU A C 1
ATOM 781 O O . LEU A 1 103 ? -18.295 0.269 24.213 1.00 89.25 103 LEU A O 1
ATOM 785 N N . VAL A 1 104 ? -16.978 -1.027 22.922 1.00 90.19 104 VAL A N 1
ATOM 786 C CA . VAL A 1 104 ? -16.055 0.048 22.526 1.00 90.19 104 VAL A CA 1
ATOM 787 C C . VAL A 1 104 ? -16.772 1.097 21.677 1.00 90.19 104 VAL A C 1
ATOM 789 O O . VAL A 1 104 ? -16.585 2.291 21.904 1.00 90.19 104 VAL A O 1
ATOM 792 N N . GLU A 1 105 ? -17.651 0.686 20.762 1.00 90.31 105 GLU A N 1
ATOM 793 C CA . GLU A 1 105 ? -18.475 1.599 19.963 1.00 90.31 105 GLU A CA 1
ATOM 794 C C . GLU A 1 105 ? -19.388 2.460 20.845 1.00 90.31 105 GLU A C 1
ATOM 796 O O . GLU A 1 105 ? -19.461 3.685 20.691 1.00 90.31 105 GLU A O 1
ATOM 801 N N . ARG A 1 106 ? -20.056 1.842 21.825 1.00 89.81 106 ARG A N 1
ATOM 802 C CA . ARG A 1 106 ? -20.922 2.561 22.765 1.00 89.81 106 ARG A CA 1
ATOM 803 C C . ARG A 1 106 ? -20.115 3.521 23.643 1.00 89.81 106 ARG A C 1
ATOM 805 O O . ARG A 1 106 ? -20.575 4.639 23.879 1.00 89.81 106 ARG A O 1
ATOM 812 N N . ALA A 1 107 ? -18.915 3.124 24.066 1.00 90.25 107 ALA A N 1
ATOM 813 C CA . ALA A 1 107 ? -18.014 3.952 24.866 1.00 90.25 107 ALA A CA 1
ATOM 814 C C . ALA A 1 107 ? -17.449 5.139 24.077 1.00 90.25 107 ALA A C 1
ATOM 816 O O . ALA A 1 107 ? -17.408 6.253 24.597 1.00 90.25 107 ALA A O 1
ATOM 817 N N . ALA A 1 108 ? -17.093 4.937 22.809 1.00 88.44 108 ALA A N 1
ATOM 818 C CA . ALA A 1 108 ? -16.668 6.007 21.913 1.00 88.44 108 ALA A CA 1
ATOM 819 C C . ALA A 1 108 ? -17.781 7.047 21.688 1.00 88.44 108 ALA A C 1
ATOM 821 O O . ALA A 1 108 ? -17.503 8.239 21.587 1.00 88.44 108 ALA A O 1
ATOM 822 N N . LYS A 1 109 ? -19.049 6.612 21.651 1.00 86.38 109 LYS A N 1
ATOM 823 C CA . LYS A 1 109 ? -20.200 7.489 21.386 1.00 86.38 109 LYS A CA 1
ATOM 824 C C . LYS A 1 109 ? -20.734 8.218 22.621 1.00 86.38 109 LYS A C 1
ATOM 826 O O . LYS A 1 109 ? -21.130 9.374 22.519 1.00 86.38 109 LYS A O 1
ATOM 831 N N . TRP A 1 110 ? -20.779 7.542 23.767 1.00 89.44 110 TRP A N 1
ATOM 832 C CA . TRP A 1 110 ? -21.477 8.033 24.965 1.00 89.44 110 TRP A CA 1
ATOM 833 C C . TRP A 1 110 ? -20.602 8.093 26.220 1.00 89.44 110 TRP A C 1
ATOM 835 O O . TRP A 1 110 ? -21.037 8.609 27.243 1.00 89.44 110 TRP A O 1
ATOM 845 N N . GLY A 1 111 ? -19.360 7.610 26.143 1.00 86.69 111 GLY A N 1
ATOM 846 C CA . GLY A 1 111 ? -18.424 7.572 27.266 1.00 86.69 111 GLY A CA 1
ATOM 847 C C . GLY A 1 111 ? -18.427 6.235 27.999 1.00 86.69 111 GLY A C 1
ATOM 848 O O . GLY A 1 111 ? -19.370 5.447 27.907 1.00 86.69 111 GLY A O 1
ATOM 849 N N . ILE A 1 112 ? -17.337 5.978 28.726 1.00 88.94 112 ILE A N 1
ATOM 850 C CA . ILE A 1 112 ? -17.087 4.700 29.404 1.00 88.94 112 ILE A CA 1
ATOM 851 C C . ILE A 1 112 ? -18.157 4.405 30.456 1.00 88.94 112 ILE A C 1
ATOM 853 O O . ILE A 1 112 ? -18.679 3.294 30.488 1.00 88.94 112 ILE A O 1
ATOM 857 N N . ASP A 1 113 ? -18.510 5.388 31.287 1.00 88.50 113 ASP A N 1
ATOM 858 C CA . ASP A 1 113 ? -19.461 5.177 32.384 1.00 88.50 113 ASP A CA 1
ATOM 859 C C . ASP A 1 113 ? -20.860 4.809 31.872 1.00 88.50 113 ASP A C 1
ATOM 861 O O . ASP A 1 113 ? -21.514 3.933 32.435 1.00 88.50 113 ASP A O 1
ATOM 865 N N . TRP A 1 114 ? -21.286 5.412 30.756 1.00 87.88 114 TRP A N 1
ATOM 866 C CA . TRP A 1 114 ? -22.562 5.092 30.114 1.00 87.88 114 TRP A CA 1
ATOM 867 C C . TRP A 1 114 ? -22.534 3.735 29.406 1.00 87.88 114 TRP A C 1
ATOM 869 O O . TRP A 1 114 ? -23.498 2.977 29.459 1.00 87.88 114 TRP A O 1
ATOM 879 N N . ALA A 1 115 ? -21.425 3.398 28.746 1.00 88.94 115 ALA A N 1
ATOM 880 C CA . ALA A 1 115 ? -21.280 2.120 28.052 1.00 88.94 115 ALA A CA 1
ATOM 881 C C . ALA A 1 115 ? -21.163 0.924 29.006 1.00 88.94 115 ALA A C 1
ATOM 883 O O . ALA A 1 115 ? -21.597 -0.177 28.662 1.00 88.94 115 ALA A O 1
ATOM 884 N N . ALA A 1 116 ? -20.585 1.145 30.186 1.00 88.25 116 ALA A N 1
ATOM 885 C CA . ALA A 1 116 ? -20.430 0.131 31.215 1.00 88.25 116 ALA A CA 1
ATOM 886 C C . ALA A 1 116 ? -21.743 -0.197 31.942 1.00 88.25 116 ALA A C 1
ATOM 888 O O . ALA A 1 116 ? -21.842 -1.286 32.495 1.00 88.25 116 ALA A O 1
ATOM 889 N N . ASP A 1 117 ? -22.737 0.699 31.933 1.00 89.88 117 ASP A N 1
ATOM 890 C CA . ASP A 1 117 ? -24.050 0.492 32.572 1.00 89.88 117 ASP A CA 1
ATOM 891 C C . ASP A 1 117 ? -23.941 0.044 34.048 1.00 89.88 117 ASP A C 1
ATOM 893 O O . ASP A 1 117 ? -24.606 -0.877 34.513 1.00 89.88 117 ASP A O 1
ATOM 897 N N . GLY A 1 118 ? -23.002 0.647 34.785 1.00 84.94 118 GLY A N 1
ATOM 898 C CA . GLY A 1 118 ? -22.715 0.295 36.182 1.00 84.94 118 GLY A CA 1
ATOM 899 C C . GLY A 1 118 ? -21.880 -0.979 36.391 1.00 84.94 118 GLY A C 1
ATOM 900 O O . GLY A 1 118 ? -21.513 -1.270 37.529 1.00 84.94 118 GLY A O 1
ATOM 901 N N . ASP A 1 119 ? -21.522 -1.710 35.332 1.00 89.50 119 ASP A N 1
ATOM 902 C CA . ASP A 1 119 ? -20.669 -2.899 35.406 1.00 89.50 119 ASP A CA 1
ATOM 903 C C . ASP A 1 119 ? -19.181 -2.520 35.502 1.00 89.50 119 ASP A C 1
ATOM 905 O O . ASP A 1 119 ? -18.564 -1.977 34.579 1.00 89.50 119 ASP A O 1
ATOM 909 N N . GLU A 1 120 ? -18.574 -2.849 36.639 1.00 89.44 120 GLU A N 1
ATOM 910 C CA . GLU A 1 120 ? -17.178 -2.535 36.921 1.00 89.44 120 GLU A CA 1
ATOM 911 C C . GLU A 1 120 ? -16.188 -3.276 36.008 1.00 89.44 120 GLU A C 1
ATOM 913 O O . GLU A 1 120 ? -15.139 -2.725 35.665 1.00 89.44 120 GLU A O 1
ATOM 918 N N . LYS A 1 121 ? -16.526 -4.481 35.535 1.00 88.12 121 LYS A N 1
ATOM 919 C CA . LYS A 1 121 ? -15.670 -5.238 34.610 1.00 88.12 121 LYS A CA 1
ATOM 920 C C . LYS A 1 121 ? -15.670 -4.608 33.224 1.00 88.12 121 LYS A C 1
ATOM 922 O O . LYS A 1 121 ? -14.610 -4.504 32.608 1.00 88.12 121 LYS A O 1
ATOM 927 N N . LYS A 1 122 ? -16.832 -4.162 32.732 1.00 88.69 122 LYS A N 1
ATOM 928 C CA . LYS A 1 122 ? -16.936 -3.447 31.444 1.00 88.69 122 LYS A CA 1
ATOM 929 C C . LYS A 1 122 ? -16.199 -2.117 31.505 1.00 88.69 122 LYS A C 1
ATOM 931 O O . LYS A 1 122 ? -15.466 -1.772 30.582 1.00 88.69 122 LYS A O 1
ATOM 936 N N . ARG A 1 123 ? -16.329 -1.408 32.629 1.00 89.56 123 ARG A N 1
ATOM 937 C CA . ARG A 1 123 ? -15.612 -0.156 32.880 1.00 89.56 123 ARG A CA 1
ATOM 938 C C . ARG A 1 123 ? -14.095 -0.343 32.873 1.00 89.56 123 ARG A C 1
ATOM 940 O O . ARG A 1 123 ? -13.406 0.436 32.221 1.00 89.56 123 ARG A O 1
ATOM 947 N N . ASN A 1 124 ? -13.577 -1.356 33.568 1.00 89.31 124 ASN A N 1
ATOM 948 C CA . ASN A 1 124 ? -12.135 -1.615 33.620 1.00 89.31 124 ASN A CA 1
ATOM 949 C C . ASN A 1 1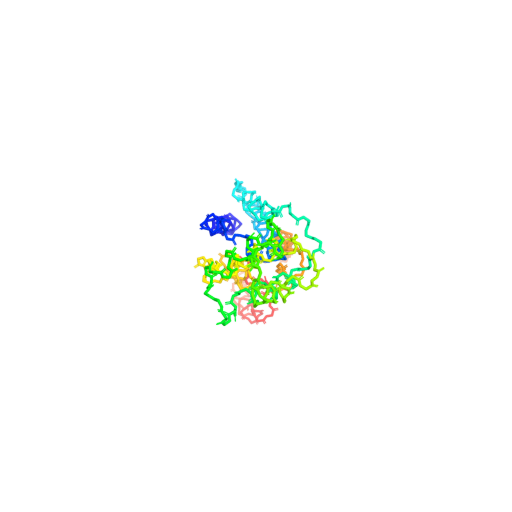24 ? -11.582 -2.016 32.249 1.00 89.31 124 ASN A C 1
ATOM 951 O O . ASN A 1 124 ? -10.583 -1.448 31.823 1.00 89.31 124 ASN A O 1
ATOM 955 N N . PHE A 1 125 ? -12.285 -2.883 31.517 1.00 88.94 125 PHE A N 1
ATOM 956 C CA . PHE A 1 125 ? -11.923 -3.252 30.145 1.00 88.94 125 PHE A CA 1
ATOM 957 C C . PHE A 1 125 ? -11.808 -2.031 29.219 1.00 88.94 125 PHE A C 1
ATOM 959 O O . PHE A 1 125 ? -10.812 -1.856 28.522 1.00 88.94 125 PHE A O 1
ATOM 966 N N . LEU A 1 126 ? -12.803 -1.141 29.244 1.00 90.12 126 LEU A N 1
ATOM 967 C CA . LEU A 1 126 ? -12.787 0.067 28.419 1.00 90.12 126 LEU A CA 1
ATOM 968 C C . LEU A 1 126 ? -11.671 1.038 28.830 1.00 90.12 126 LEU A C 1
ATOM 970 O O . LEU A 1 126 ? -11.046 1.634 27.956 1.00 90.12 126 LEU A O 1
ATOM 974 N N . LYS A 1 127 ? -11.380 1.169 30.132 1.00 90.44 127 LYS A N 1
ATOM 975 C CA . LYS A 1 127 ? -10.264 1.990 30.634 1.00 90.44 127 LYS A CA 1
ATOM 976 C C . LYS A 1 127 ? -8.896 1.429 30.253 1.00 90.44 127 LYS A C 1
ATOM 978 O O . LYS A 1 127 ? -7.989 2.205 29.972 1.00 90.44 127 LYS A O 1
ATOM 983 N N . GLU A 1 128 ? -8.739 0.108 30.222 1.00 89.75 128 GLU A N 1
ATOM 984 C CA . GLU A 1 128 ? -7.501 -0.546 29.775 1.00 89.75 128 GLU A CA 1
ATOM 985 C C . GLU A 1 128 ? -7.209 -0.306 28.291 1.00 89.75 128 GLU A C 1
ATOM 987 O O . GLU A 1 128 ? -6.041 -0.262 27.895 1.00 89.75 128 GLU A O 1
ATOM 992 N N . ILE A 1 129 ? -8.255 -0.151 27.473 1.00 87.69 129 ILE A N 1
ATOM 993 C CA . ILE A 1 129 ? -8.127 0.220 26.061 1.00 87.69 129 ILE A CA 1
ATOM 994 C C . ILE A 1 129 ? -7.879 1.723 25.940 1.00 87.69 129 ILE A C 1
ATOM 996 O O . ILE A 1 129 ? -6.945 2.122 25.259 1.00 87.69 129 ILE A O 1
ATOM 1000 N N . GLU A 1 130 ? -8.697 2.554 26.588 1.00 91.06 130 GLU A N 1
ATOM 1001 C CA . GLU A 1 130 ? -8.651 4.015 26.474 1.00 91.06 130 GLU A CA 1
ATOM 1002 C C . GLU A 1 130 ? -7.366 4.629 27.053 1.00 91.06 130 GLU A C 1
ATOM 1004 O O . GLU A 1 130 ? -6.885 5.635 26.539 1.00 91.06 130 GLU A O 1
ATOM 1009 N N . GLU A 1 131 ? -6.816 4.055 28.127 1.00 86.19 131 GLU A N 1
ATOM 1010 C CA . GLU A 1 131 ? -5.625 4.551 28.838 1.00 86.19 131 GLU A CA 1
ATOM 1011 C C . GLU A 1 131 ? -5.699 6.049 29.211 1.00 86.19 131 GLU A C 1
ATOM 1013 O O . GLU A 1 131 ? -4.681 6.738 29.275 1.00 86.19 131 GLU A O 1
ATOM 1018 N N . GLY A 1 132 ? -6.904 6.585 29.440 1.00 84.81 132 GLY A N 1
ATOM 1019 C CA . GLY A 1 132 ? -7.120 8.005 29.739 1.00 84.81 132 GLY A CA 1
ATOM 1020 C C . GLY A 1 132 ? -6.986 8.950 28.537 1.00 84.81 132 GLY A C 1
ATOM 1021 O O . GLY A 1 132 ? -6.950 10.166 28.722 1.00 84.81 132 GLY A O 1
ATOM 1022 N N . LYS A 1 133 ? -6.917 8.424 27.307 1.00 83.62 133 LYS A N 1
ATOM 1023 C CA . LYS A 1 133 ? -6.771 9.197 26.057 1.00 83.62 133 LYS A CA 1
ATOM 1024 C C . LYS A 1 133 ? -8.103 9.703 25.482 1.00 83.62 133 LYS A C 1
ATOM 1026 O O . LYS A 1 133 ? -8.112 10.408 24.470 1.00 83.62 133 LYS A O 1
ATOM 1031 N N . GLY A 1 134 ? -9.228 9.395 26.123 1.00 86.19 134 GLY A N 1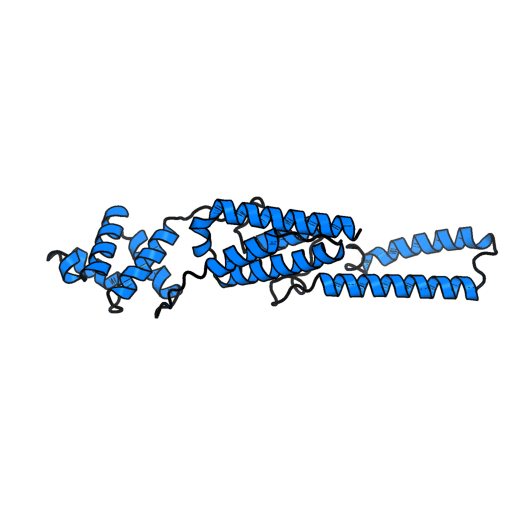
ATOM 1032 C CA . GLY A 1 134 ? -10.546 9.913 25.775 1.00 86.19 134 GLY A CA 1
ATOM 1033 C C . GLY A 1 134 ? -11.326 9.075 24.761 1.00 86.19 134 GLY A C 1
ATOM 1034 O O . GLY A 1 134 ? -10.820 8.180 24.083 1.00 86.19 134 GLY A O 1
ATOM 1035 N N . GLN A 1 135 ? -12.595 9.448 24.583 1.00 85.50 135 GLN A N 1
ATOM 1036 C CA . GLN A 1 135 ? -13.541 8.816 23.650 1.00 85.50 135 GLN A CA 1
ATOM 1037 C C . GLN A 1 135 ? -13.053 8.814 22.195 1.00 85.50 135 GLN A C 1
ATOM 1039 O O . GLN A 1 135 ? -13.317 7.872 21.447 1.00 85.50 135 GLN A O 1
ATOM 1044 N N . ARG A 1 136 ? -12.313 9.854 21.790 1.00 80.31 136 ARG A N 1
ATOM 1045 C CA . ARG A 1 136 ? -11.742 9.949 20.441 1.00 80.31 136 ARG A CA 1
ATOM 1046 C C . ARG A 1 136 ? -10.717 8.845 20.185 1.00 80.31 136 ARG A C 1
ATOM 1048 O O . ARG A 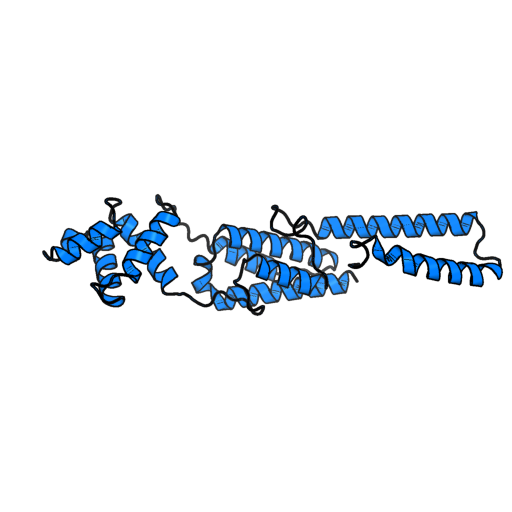1 136 ? -10.738 8.255 19.110 1.00 80.31 136 ARG A O 1
ATOM 1055 N N . PHE A 1 137 ? -9.895 8.512 21.182 1.00 86.44 137 PHE A N 1
ATOM 1056 C CA . PHE A 1 137 ? -8.965 7.389 21.092 1.00 86.44 137 PHE A CA 1
ATOM 1057 C C . PHE A 1 137 ? -9.705 6.063 20.909 1.00 86.44 137 PHE A C 1
ATOM 1059 O O . PHE A 1 137 ? -9.343 5.284 20.037 1.00 86.44 137 PHE A O 1
ATOM 1066 N N . LEU A 1 138 ? -10.789 5.834 21.660 1.00 87.81 138 LEU A N 1
ATOM 1067 C CA . LEU A 1 138 ? -11.621 4.633 21.508 1.00 87.81 138 LEU A CA 1
ATOM 1068 C C . LEU A 1 138 ? -12.238 4.525 20.107 1.00 87.81 138 LEU A C 1
ATOM 1070 O O . LEU A 1 138 ? -12.262 3.437 19.537 1.00 87.81 138 LEU A O 1
ATOM 1074 N N . SER A 1 139 ? -12.693 5.641 19.530 1.00 84.12 139 SER A N 1
ATOM 1075 C CA . SER A 1 139 ? -13.217 5.668 18.158 1.00 84.12 139 SER A CA 1
ATOM 1076 C C . SER A 1 139 ? -12.152 5.281 17.128 1.00 84.12 139 SER A C 1
ATOM 1078 O O . SER A 1 139 ? -12.417 4.480 16.234 1.00 84.12 139 SER A O 1
ATOM 1080 N N . GLU A 1 140 ? -10.946 5.835 17.249 1.00 83.00 140 GLU A N 1
ATOM 1081 C CA . GLU A 1 140 ? -9.846 5.568 16.317 1.00 83.00 140 GLU A CA 1
ATOM 1082 C C . GLU A 1 140 ? -9.247 4.159 16.523 1.00 83.00 140 GLU A C 1
ATOM 1084 O O . GLU A 1 140 ? -8.887 3.484 15.558 1.00 83.00 140 GLU A O 1
ATOM 1089 N N . ALA A 1 141 ? -9.218 3.660 17.764 1.00 86.75 141 ALA A N 1
ATOM 1090 C CA . ALA A 1 141 ? -8.824 2.290 18.092 1.00 86.75 141 ALA A CA 1
ATOM 1091 C C . ALA A 1 141 ? -9.834 1.263 17.558 1.00 86.75 141 ALA A C 1
ATOM 1093 O O . ALA A 1 141 ? -9.436 0.207 17.068 1.00 86.75 141 ALA A O 1
ATOM 1094 N N . LEU A 1 142 ? -11.134 1.577 17.591 1.00 85.50 142 LEU A N 1
ATOM 1095 C CA . LEU A 1 142 ? -12.181 0.750 16.988 1.00 85.50 142 LEU A CA 1
ATOM 1096 C C . LEU A 1 142 ? -12.027 0.670 15.465 1.00 85.50 142 LEU A C 1
ATOM 1098 O O . LEU A 1 142 ? -12.202 -0.397 14.877 1.00 85.50 142 LEU A O 1
ATOM 1102 N N . GLU A 1 143 ? -11.670 1.779 14.818 1.00 80.75 143 GLU A N 1
ATOM 1103 C CA . GLU A 1 143 ? -11.377 1.796 13.384 1.00 80.75 143 GLU A CA 1
ATOM 1104 C C . GLU A 1 143 ? -10.151 0.927 13.056 1.00 80.75 143 GLU A C 1
ATOM 1106 O O . GLU A 1 143 ? -10.185 0.129 12.116 1.00 80.75 143 GLU A O 1
ATOM 1111 N N . ALA A 1 144 ? -9.089 1.017 13.863 1.00 78.44 144 ALA A N 1
ATOM 1112 C CA . ALA A 1 144 ? -7.915 0.152 13.746 1.00 78.44 144 ALA A CA 1
ATOM 1113 C C . ALA A 1 144 ? -8.258 -1.331 13.991 1.00 78.44 144 ALA A C 1
ATOM 1115 O O . ALA A 1 144 ? -7.788 -2.198 13.255 1.00 78.44 144 ALA A O 1
ATOM 1116 N N . TYR A 1 145 ? -9.130 -1.634 14.957 1.00 78.88 145 TYR A N 1
ATOM 1117 C CA . TYR A 1 145 ? -9.633 -2.985 15.221 1.00 78.88 145 TYR A CA 1
ATOM 1118 C C . TYR A 1 145 ? -10.416 -3.559 14.038 1.00 78.88 145 TYR A C 1
ATOM 1120 O O . TYR A 1 145 ? -10.143 -4.681 13.611 1.00 78.88 145 TYR A O 1
ATOM 1128 N N . LYS A 1 146 ? -11.324 -2.780 13.441 1.00 75.94 146 LYS A N 1
ATOM 1129 C CA . LYS A 1 146 ? -12.062 -3.182 12.230 1.00 75.94 146 LYS A CA 1
ATOM 1130 C C . LYS A 1 146 ? -11.112 -3.471 11.064 1.00 75.94 146 LYS A C 1
ATOM 1132 O O . LYS A 1 146 ? -11.301 -4.449 10.342 1.00 75.94 146 LYS A O 1
ATOM 1137 N N . LYS A 1 147 ? -10.035 -2.687 10.933 1.00 69.50 147 LYS A N 1
ATOM 1138 C CA . LYS A 1 147 ? -8.948 -2.944 9.971 1.00 69.50 147 LYS A CA 1
ATOM 1139 C C . LYS A 1 147 ? -8.123 -4.197 10.313 1.00 69.50 147 LYS A C 1
ATOM 1141 O O . LYS A 1 147 ? -7.652 -4.856 9.401 1.00 69.50 147 LYS A O 1
ATOM 1146 N N . LEU A 1 148 ? -7.977 -4.559 11.591 1.00 65.00 148 LEU A N 1
ATOM 1147 C CA . LEU A 1 148 ? -7.295 -5.780 12.064 1.00 65.00 148 LEU A CA 1
ATOM 1148 C C . LEU A 1 148 ? -8.141 -7.060 11.927 1.00 65.00 148 LEU A C 1
ATOM 1150 O O . LEU A 1 148 ? -7.584 -8.153 11.783 1.00 65.00 148 LEU A O 1
ATOM 1154 N N . GLY A 1 149 ? -9.469 -6.943 12.030 1.00 50.53 149 GLY A N 1
ATOM 1155 C CA . GLY A 1 149 ? -10.435 -8.019 11.773 1.00 50.53 149 GLY A CA 1
ATOM 1156 C C . GLY A 1 149 ? -10.566 -8.312 10.280 1.00 50.53 149 GLY A C 1
ATOM 1157 O O . GLY A 1 149 ? -10.582 -9.472 9.870 1.00 50.53 149 GLY A O 1
ATOM 1158 N N . ASN A 1 150 ? -10.495 -7.260 9.464 1.00 52.91 150 ASN A N 1
ATOM 1159 C CA . ASN A 1 150 ? -10.189 -7.361 8.047 1.00 52.91 150 ASN A CA 1
ATOM 1160 C C . ASN A 1 150 ? -8.683 -7.610 7.851 1.00 52.91 150 ASN A C 1
ATOM 1162 O O . ASN A 1 150 ? -7.987 -6.817 7.224 1.00 52.91 150 ASN A O 1
ATOM 1166 N N . ASN A 1 151 ? -8.194 -8.793 8.243 1.00 49.06 151 ASN A N 1
ATOM 1167 C CA . ASN A 1 151 ? -7.135 -9.448 7.462 1.00 49.06 151 ASN A CA 1
ATOM 1168 C C . ASN A 1 151 ? -7.739 -9.833 6.097 1.00 49.06 151 ASN A C 1
ATOM 1170 O O . ASN A 1 151 ? -7.789 -10.997 5.705 1.00 49.06 151 ASN A O 1
ATOM 1174 N N . SER A 1 152 ? -8.273 -8.844 5.379 1.00 54.06 152 SER A N 1
ATOM 1175 C CA . SER A 1 152 ? -8.450 -8.914 3.950 1.00 54.06 152 SER A CA 1
ATOM 1176 C C . SER A 1 152 ? -7.066 -9.255 3.459 1.00 54.06 152 SER A C 1
ATOM 1178 O O . SER A 1 152 ? -6.137 -8.472 3.650 1.00 54.06 152 SER A O 1
ATOM 1180 N N . ASP A 1 153 ? -6.922 -10.462 2.932 1.00 62.12 153 ASP A N 1
ATOM 1181 C CA . ASP A 1 153 ? -5.777 -10.841 2.138 1.00 62.12 153 ASP A CA 1
ATOM 1182 C C . ASP A 1 153 ? -5.357 -9.594 1.336 1.00 62.12 153 ASP A C 1
ATOM 1184 O O . ASP A 1 153 ? -6.183 -8.965 0.683 1.00 62.12 153 ASP A O 1
ATOM 1188 N N . LEU A 1 154 ? -4.145 -9.092 1.543 1.00 70.12 154 LEU A N 1
ATOM 1189 C CA . LEU A 1 154 ? -3.636 -7.922 0.822 1.00 70.12 154 LEU A CA 1
ATOM 1190 C C . LEU A 1 154 ? -2.699 -8.383 -0.286 1.00 70.12 154 LEU A C 1
ATOM 1192 O O . LEU A 1 154 ? -1.943 -7.577 -0.813 1.00 70.12 154 LEU A O 1
ATOM 1196 N N . SER A 1 155 ? -2.697 -9.673 -0.618 1.00 78.88 155 SER A N 1
ATOM 1197 C CA . SER A 1 155 ? -1.796 -10.223 -1.619 1.00 78.88 155 SER A CA 1
ATOM 1198 C C . SER A 1 155 ? -2.189 -9.735 -3.009 1.00 78.88 155 SER A C 1
ATOM 1200 O O . SER A 1 155 ? -3.350 -9.787 -3.407 1.00 78.88 155 SER A O 1
ATOM 1202 N N . GLY A 1 156 ? -1.240 -9.246 -3.786 1.00 75.56 156 GLY A N 1
ATOM 1203 C CA . GLY A 1 156 ? -1.459 -9.035 -5.206 1.00 75.56 156 GLY A CA 1
ATOM 1204 C C . GLY A 1 156 ? -1.556 -10.367 -5.941 1.00 75.56 156 GLY A C 1
ATOM 1205 O O . GLY A 1 156 ? -1.389 -11.445 -5.361 1.00 75.56 156 GLY A O 1
ATOM 1206 N N . ARG A 1 157 ? -1.756 -10.305 -7.253 1.00 79.81 157 ARG A N 1
ATOM 1207 C CA . ARG A 1 157 ? -1.750 -11.498 -8.115 1.00 79.81 157 ARG A CA 1
ATOM 1208 C C . ARG A 1 157 ? -0.403 -12.238 -8.090 1.00 79.81 157 ARG A C 1
ATOM 1210 O O . ARG A 1 157 ? -0.363 -13.437 -8.341 1.00 79.81 157 ARG A O 1
ATOM 1217 N N . SER A 1 158 ? 0.671 -11.538 -7.723 1.00 78.25 158 SER A N 1
ATOM 1218 C CA . SER A 1 158 ? 2.007 -12.094 -7.480 1.00 78.25 158 SER A CA 1
ATOM 1219 C C . SER A 1 158 ? 2.121 -12.926 -6.193 1.00 78.25 158 SER A C 1
ATOM 1221 O O . SER A 1 158 ? 3.162 -13.530 -5.954 1.00 78.25 158 SER A O 1
ATOM 1223 N N . GLY A 1 159 ? 1.082 -12.959 -5.350 1.00 78.56 159 GLY A N 1
ATOM 1224 C CA . GLY A 1 159 ? 1.083 -13.659 -4.062 1.00 78.56 159 GLY A CA 1
ATOM 1225 C C . GLY A 1 159 ? 1.769 -12.892 -2.925 1.00 78.56 159 GLY A C 1
ATOM 1226 O O . GLY A 1 159 ? 1.745 -13.346 -1.785 1.00 78.56 159 GLY A O 1
ATOM 1227 N N . TYR A 1 160 ? 2.347 -11.720 -3.204 1.00 82.69 160 TYR A N 1
ATOM 1228 C CA . TYR A 1 160 ? 2.960 -10.850 -2.197 1.00 82.69 160 TYR A CA 1
ATOM 1229 C C . TYR A 1 160 ? 2.011 -9.742 -1.763 1.00 82.69 160 TYR A C 1
ATOM 1231 O O . TYR A 1 160 ? 1.241 -9.230 -2.572 1.00 82.69 160 TYR A O 1
ATOM 1239 N N . ARG A 1 161 ? 2.110 -9.306 -0.504 1.00 80.94 161 ARG A N 1
ATOM 1240 C CA . ARG A 1 161 ? 1.341 -8.166 0.017 1.00 80.94 161 ARG A CA 1
ATOM 1241 C C . ARG A 1 161 ? 1.563 -6.920 -0.849 1.00 80.94 161 ARG A C 1
ATOM 1243 O O . ARG A 1 161 ? 2.707 -6.498 -1.023 1.00 80.94 161 ARG A O 1
ATOM 1250 N N . ILE A 1 162 ? 0.486 -6.313 -1.341 1.00 81.88 162 ILE A N 1
ATOM 1251 C CA . ILE A 1 162 ? 0.516 -5.079 -2.134 1.00 81.88 162 ILE A CA 1
ATOM 1252 C C . ILE A 1 162 ? 1.294 -4.005 -1.364 1.00 81.88 162 ILE A C 1
ATOM 1254 O O . ILE A 1 162 ? 1.037 -3.755 -0.184 1.00 81.88 162 ILE A O 1
ATOM 1258 N N . GLY A 1 163 ? 2.270 -3.392 -2.035 1.00 76.50 163 GLY A N 1
ATOM 1259 C CA . GLY A 1 163 ? 3.140 -2.364 -1.458 1.00 76.50 163 GLY A CA 1
ATOM 1260 C C . GLY A 1 163 ? 4.361 -2.884 -0.686 1.00 76.50 163 GLY A C 1
ATOM 1261 O O . GLY A 1 163 ? 5.204 -2.076 -0.310 1.00 76.50 163 GLY A O 1
ATOM 1262 N N . SER A 1 164 ? 4.491 -4.198 -0.463 1.00 79.25 164 SER A N 1
ATOM 1263 C CA . SER A 1 164 ? 5.708 -4.781 0.127 1.00 79.25 164 SER A CA 1
ATOM 1264 C C . SER A 1 164 ? 6.889 -4.767 -0.845 1.00 79.25 164 SER A C 1
ATOM 1266 O O . SER A 1 164 ? 6.697 -4.758 -2.060 1.00 79.25 164 SER A O 1
ATOM 1268 N N . ASP A 1 165 ? 8.113 -4.852 -0.327 1.00 77.81 165 ASP A N 1
ATOM 1269 C CA . ASP A 1 165 ? 9.320 -4.853 -1.165 1.00 77.81 165 ASP A CA 1
ATOM 1270 C C . ASP A 1 165 ? 9.344 -6.065 -2.121 1.00 77.81 165 ASP A C 1
ATOM 1272 O O . ASP A 1 165 ? 9.657 -5.931 -3.301 1.00 77.81 165 ASP A O 1
ATOM 1276 N N . SER A 1 166 ? 8.879 -7.240 -1.672 1.00 80.56 166 SER A N 1
ATOM 1277 C CA . SER A 1 166 ? 8.719 -8.421 -2.538 1.00 80.56 166 SER A CA 1
ATOM 1278 C C . SER A 1 166 ? 7.702 -8.206 -3.663 1.00 80.56 166 SER A C 1
ATOM 1280 O O . SER A 1 166 ? 7.886 -8.719 -4.765 1.00 80.56 166 SER A O 1
ATOM 1282 N N . TYR A 1 167 ? 6.646 -7.429 -3.405 1.00 83.12 167 TYR A N 1
ATOM 1283 C CA . TYR A 1 167 ? 5.684 -7.039 -4.432 1.00 83.12 167 TYR A CA 1
ATOM 1284 C C . TYR A 1 167 ? 6.318 -6.087 -5.455 1.00 83.12 167 TYR A C 1
ATOM 1286 O O . TYR A 1 167 ? 6.123 -6.281 -6.652 1.00 83.12 167 TYR A O 1
ATOM 1294 N N . MET A 1 168 ? 7.135 -5.121 -5.017 1.00 82.69 168 MET A N 1
ATOM 1295 C CA . MET A 1 168 ? 7.860 -4.225 -5.932 1.00 82.69 168 MET A CA 1
ATOM 1296 C C . MET A 1 168 ? 8.863 -4.979 -6.801 1.00 82.69 168 MET A C 1
ATOM 1298 O O . MET A 1 168 ? 8.885 -4.781 -8.010 1.00 82.69 168 MET A O 1
ATOM 1302 N N . HIS A 1 169 ? 9.641 -5.887 -6.212 1.00 81.25 169 HIS A N 1
ATOM 1303 C CA . HIS A 1 169 ? 10.603 -6.694 -6.960 1.00 81.25 169 HIS A CA 1
ATOM 1304 C C . HIS A 1 169 ? 9.933 -7.625 -7.969 1.00 81.25 169 HIS A C 1
ATOM 1306 O O . HIS A 1 169 ? 10.476 -7.856 -9.046 1.00 81.25 169 HIS A O 1
ATOM 1312 N N . ALA A 1 170 ? 8.741 -8.142 -7.655 1.00 83.31 170 ALA A N 1
ATOM 1313 C CA . ALA A 1 170 ? 7.958 -8.894 -8.627 1.00 83.31 170 ALA A CA 1
ATOM 1314 C C . ALA A 1 170 ? 7.568 -8.014 -9.829 1.00 83.31 170 ALA A C 1
ATOM 1316 O O . ALA A 1 170 ? 7.728 -8.455 -10.961 1.00 83.31 170 ALA A O 1
ATOM 1317 N N . LEU A 1 171 ? 7.149 -6.761 -9.596 1.00 83.69 171 LEU A N 1
ATOM 1318 C CA . LEU A 1 171 ? 6.858 -5.810 -10.677 1.00 83.69 171 LEU A CA 1
ATOM 1319 C C . LEU A 1 171 ? 8.103 -5.479 -11.507 1.00 83.69 171 LEU A C 1
ATOM 1321 O O . LEU A 1 171 ? 8.030 -5.457 -12.730 1.00 83.69 171 LEU A O 1
ATOM 1325 N N . GLU A 1 172 ? 9.244 -5.225 -10.864 1.00 82.69 172 GLU A N 1
ATOM 1326 C CA . GLU A 1 172 ? 10.508 -4.969 -11.566 1.00 82.69 172 GLU A CA 1
ATOM 1327 C C . GLU A 1 172 ? 10.899 -6.163 -12.441 1.00 82.69 172 GLU A C 1
ATOM 1329 O O . GLU A 1 172 ? 11.212 -5.993 -13.617 1.00 82.69 172 GLU A O 1
ATOM 1334 N N . ARG A 1 173 ? 10.810 -7.381 -11.902 1.00 83.25 173 ARG A N 1
ATOM 1335 C CA . ARG A 1 173 ? 11.125 -8.599 -12.649 1.00 83.25 173 ARG A CA 1
ATOM 1336 C C . ARG A 1 173 ? 10.201 -8.793 -13.849 1.00 83.25 173 ARG A C 1
ATOM 1338 O O . ARG A 1 173 ? 10.693 -9.141 -14.913 1.00 83.25 173 ARG A O 1
ATOM 1345 N N . ASP A 1 174 ? 8.903 -8.544 -13.698 1.00 83.88 174 ASP A N 1
ATOM 1346 C CA . ASP A 1 174 ? 7.933 -8.694 -14.792 1.00 83.88 174 ASP A CA 1
ATOM 1347 C C . ASP A 1 174 ? 8.150 -7.659 -15.916 1.00 83.88 174 ASP A C 1
ATOM 1349 O O . ASP A 1 174 ? 7.813 -7.908 -17.075 1.00 83.88 174 ASP A O 1
ATOM 1353 N N . VAL A 1 175 ? 8.718 -6.491 -15.595 1.00 82.50 175 VAL A N 1
ATOM 1354 C CA . VAL A 1 175 ? 8.985 -5.426 -16.575 1.00 82.50 175 VAL A CA 1
ATOM 1355 C C . VAL A 1 175 ? 10.344 -5.600 -17.249 1.00 82.50 175 VAL A C 1
ATOM 1357 O O . VAL A 1 175 ? 10.433 -5.518 -18.475 1.00 82.50 175 VAL A O 1
ATOM 1360 N N . PHE A 1 176 ? 11.393 -5.838 -16.463 1.00 80.75 176 PHE A N 1
ATOM 1361 C CA . PHE A 1 176 ? 12.784 -5.802 -16.919 1.00 80.75 176 PHE A CA 1
ATOM 1362 C C . PHE A 1 176 ? 13.390 -7.190 -17.185 1.00 80.75 176 PHE A C 1
ATOM 1364 O O . PHE A 1 176 ? 14.525 -7.261 -17.645 1.00 80.75 176 PHE A O 1
ATOM 1371 N N . ASP A 1 177 ? 12.673 -8.284 -16.889 1.00 79.38 177 ASP A N 1
ATOM 1372 C CA . ASP A 1 177 ? 13.153 -9.680 -16.957 1.00 79.38 177 ASP A CA 1
ATOM 1373 C C . ASP A 1 177 ? 14.440 -9.955 -16.151 1.00 79.38 177 ASP A C 1
ATOM 1375 O O . ASP A 1 177 ? 15.079 -11.000 -16.294 1.00 79.38 177 ASP A O 1
ATOM 1379 N N . CYS A 1 178 ? 14.834 -9.038 -15.268 1.00 69.50 178 CYS A N 1
ATOM 1380 C CA . CYS A 1 178 ? 16.028 -9.169 -14.450 1.00 69.50 178 CYS A CA 1
ATOM 1381 C C . CYS A 1 178 ? 15.822 -8.564 -13.057 1.00 69.50 178 CYS A C 1
ATOM 1383 O O . CYS A 1 178 ? 14.941 -7.733 -12.834 1.00 69.50 178 CYS A O 1
ATOM 1385 N N . ASN A 1 179 ? 16.628 -9.013 -12.092 1.00 67.00 179 ASN A N 1
ATOM 1386 C CA . ASN A 1 179 ? 16.600 -8.457 -10.744 1.00 67.00 179 ASN A CA 1
ATOM 1387 C C . ASN A 1 179 ? 17.326 -7.112 -10.745 1.00 67.00 179 ASN A C 1
ATOM 1389 O O . ASN A 1 179 ? 18.548 -7.063 -10.905 1.00 67.00 179 ASN A O 1
ATOM 1393 N N . ILE A 1 180 ? 16.581 -6.032 -10.529 1.00 66.94 180 ILE A N 1
ATOM 1394 C CA . ILE A 1 180 ? 17.166 -4.707 -10.348 1.00 66.94 180 ILE A CA 1
ATOM 1395 C C . ILE A 1 180 ? 17.819 -4.643 -8.958 1.00 66.94 180 ILE A C 1
ATOM 1397 O O . ILE A 1 180 ? 17.187 -5.019 -7.967 1.00 66.94 180 ILE A O 1
ATOM 1401 N N . PRO A 1 181 ? 19.079 -4.178 -8.840 1.00 62.19 181 PRO A N 1
ATOM 1402 C CA . PRO A 1 181 ? 19.698 -3.979 -7.537 1.00 62.19 181 PRO A CA 1
ATOM 1403 C C . PRO A 1 181 ? 18.879 -3.005 -6.684 1.00 62.19 181 PRO A C 1
ATOM 1405 O O . PRO A 1 181 ? 18.474 -1.946 -7.163 1.00 62.19 181 PRO A O 1
ATOM 1408 N N . SER A 1 182 ? 18.705 -3.310 -5.396 1.00 60.75 182 SER A N 1
ATOM 1409 C CA . SER A 1 182 ? 17.887 -2.521 -4.457 1.00 60.75 182 SER A CA 1
ATOM 1410 C C . SER A 1 182 ? 18.303 -1.043 -4.352 1.00 60.75 182 SER A C 1
ATOM 1412 O O . SER A 1 182 ? 17.501 -0.203 -3.957 1.00 60.75 182 SER A O 1
ATOM 1414 N N . SER A 1 183 ? 19.539 -0.706 -4.743 1.00 55.72 183 SER A N 1
ATOM 1415 C CA . SER A 1 183 ? 20.055 0.667 -4.844 1.00 55.72 183 SER A CA 1
ATOM 1416 C C . SER A 1 183 ? 19.388 1.515 -5.935 1.00 55.72 183 SER A C 1
ATOM 1418 O O . SER A 1 183 ? 19.454 2.739 -5.871 1.00 55.72 183 SER A O 1
ATOM 1420 N N . TYR A 1 184 ? 18.770 0.879 -6.932 1.00 55.00 184 TYR A N 1
ATOM 1421 C CA . TYR A 1 184 ? 18.039 1.527 -8.027 1.00 55.00 184 TYR A CA 1
ATOM 1422 C C . TYR A 1 184 ? 16.516 1.345 -7.917 1.00 55.00 184 TYR A C 1
ATOM 1424 O O . TYR A 1 184 ? 15.770 1.953 -8.685 1.00 55.00 184 TYR A O 1
ATOM 1432 N N . GLY A 1 185 ? 16.067 0.523 -6.963 1.00 52.72 185 GLY A N 1
ATOM 1433 C CA . GLY A 1 185 ? 14.660 0.281 -6.663 1.00 52.72 185 GLY A CA 1
ATOM 1434 C C . GLY A 1 185 ? 14.059 1.314 -5.705 1.00 52.72 185 GLY A C 1
ATOM 1435 O O . GLY A 1 185 ? 14.731 2.202 -5.172 1.00 52.72 185 GLY A O 1
ATOM 1436 N N . ALA A 1 186 ? 12.756 1.186 -5.454 1.00 52.44 186 ALA A N 1
ATOM 1437 C CA . ALA A 1 186 ? 11.978 2.115 -4.629 1.00 52.44 186 ALA A CA 1
ATOM 1438 C C . ALA A 1 186 ? 12.436 2.244 -3.156 1.00 52.44 186 ALA A C 1
ATOM 1440 O O . ALA A 1 186 ? 11.979 3.157 -2.461 1.00 52.44 186 ALA A O 1
ATOM 1441 N N . ASP A 1 187 ? 13.339 1.381 -2.681 1.00 50.47 187 ASP A N 1
ATOM 1442 C CA . ASP A 1 187 ? 13.794 1.328 -1.287 1.00 50.47 187 ASP A CA 1
ATOM 1443 C C . ASP A 1 187 ? 14.580 2.555 -0.818 1.00 50.47 187 ASP A C 1
ATOM 1445 O O . ASP A 1 187 ? 14.506 2.898 0.362 1.00 50.47 187 ASP A O 1
ATOM 1449 N N . TRP A 1 188 ? 15.265 3.266 -1.722 1.00 46.88 188 TRP A N 1
ATOM 1450 C CA . TRP A 1 188 ? 16.081 4.446 -1.381 1.00 46.88 188 TRP A CA 1
ATOM 1451 C C . TRP A 1 188 ? 15.552 5.776 -1.936 1.00 46.88 188 TRP A C 1
ATOM 1453 O O . TRP A 1 188 ? 16.189 6.821 -1.806 1.00 46.88 188 TRP A O 1
ATOM 1463 N N . GLY A 1 189 ? 14.315 5.777 -2.444 1.00 51.91 189 GLY A N 1
ATOM 1464 C CA . GLY A 1 189 ? 13.475 6.975 -2.408 1.00 51.91 189 GLY A CA 1
ATOM 1465 C C . GLY A 1 189 ? 13.065 7.587 -3.742 1.00 51.91 189 GLY A C 1
ATOM 1466 O O . GLY A 1 189 ? 12.181 8.452 -3.710 1.00 51.91 189 GLY A O 1
ATOM 1467 N N . ASN A 1 190 ? 13.599 7.143 -4.883 1.00 61.94 190 ASN A N 1
ATOM 1468 C CA . ASN A 1 190 ? 13.061 7.522 -6.191 1.00 61.94 190 ASN A CA 1
ATOM 1469 C C . ASN A 1 190 ? 13.564 6.589 -7.314 1.00 61.94 190 ASN A C 1
ATOM 1471 O O . ASN A 1 190 ? 14.699 6.762 -7.756 1.00 61.94 190 ASN A O 1
ATOM 1475 N N . PRO A 1 191 ? 12.766 5.616 -7.786 1.00 67.31 191 PRO A N 1
ATOM 1476 C CA . PRO A 1 191 ? 13.147 4.815 -8.945 1.00 67.31 191 PRO A CA 1
ATOM 1477 C C . PRO A 1 191 ? 13.232 5.718 -10.188 1.00 67.31 191 PRO A C 1
ATOM 1479 O O . PRO A 1 191 ? 12.248 6.329 -10.591 1.00 67.31 191 PRO A O 1
ATOM 1482 N N . GLN A 1 192 ? 14.426 5.848 -10.777 1.00 70.06 192 GLN A N 1
ATOM 1483 C CA . GLN A 1 192 ? 14.698 6.703 -11.947 1.00 70.06 192 GLN A CA 1
ATOM 1484 C C . GLN A 1 192 ? 14.971 5.865 -13.204 1.00 70.06 192 GLN A C 1
ATOM 1486 O O . GLN A 1 192 ? 15.944 6.104 -13.922 1.00 70.06 192 GLN A O 1
ATOM 1491 N N . TYR A 1 193 ? 14.129 4.861 -13.465 1.00 76.12 193 TYR A N 1
ATOM 1492 C CA . TYR A 1 193 ? 14.347 3.907 -14.558 1.00 76.12 193 TYR A CA 1
ATOM 1493 C C . TYR A 1 193 ? 14.484 4.586 -15.923 1.00 76.12 193 TYR A C 1
ATOM 1495 O O . TYR A 1 193 ? 15.387 4.239 -16.676 1.00 76.12 193 TYR A O 1
ATOM 1503 N N . GLU A 1 194 ? 13.657 5.594 -16.224 1.00 76.88 194 GLU A N 1
ATOM 1504 C CA . GLU A 1 194 ? 13.766 6.354 -17.476 1.00 76.88 194 GLU A CA 1
ATOM 1505 C C . GLU A 1 194 ? 15.1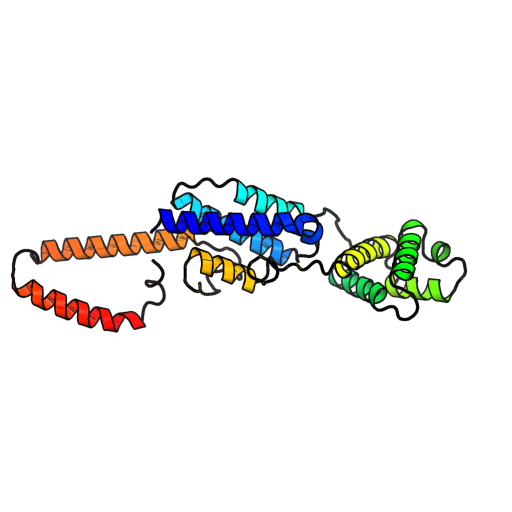64 6.965 -17.648 1.00 76.88 194 GLU A C 1
ATOM 1507 O O . GLU A 1 194 ? 15.773 6.838 -18.711 1.00 76.88 194 GLU A O 1
ATOM 1512 N N . LYS A 1 195 ? 15.684 7.625 -16.607 1.00 77.19 195 LYS A N 1
ATOM 1513 C CA . LYS A 1 195 ? 16.997 8.275 -16.658 1.00 77.19 195 LYS A CA 1
ATOM 1514 C C . LYS A 1 195 ? 18.100 7.248 -16.916 1.00 77.19 195 LYS A C 1
ATOM 1516 O O . LYS A 1 195 ? 18.905 7.450 -17.819 1.00 77.19 195 LYS A O 1
ATOM 1521 N N . LEU A 1 196 ? 18.086 6.140 -16.175 1.00 76.50 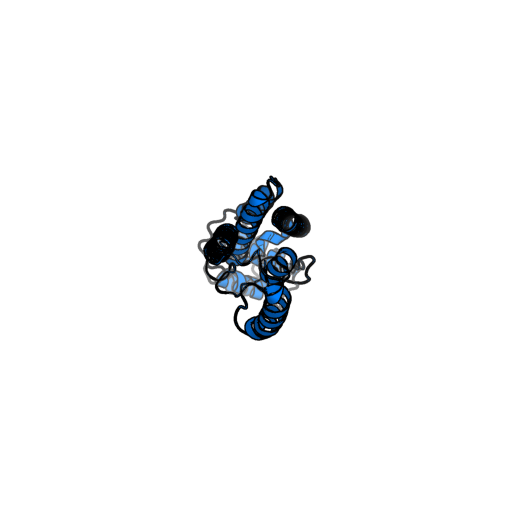196 LEU A N 1
ATOM 1522 C CA . LEU A 1 196 ? 19.062 5.056 -16.323 1.00 76.50 196 LEU A CA 1
ATOM 1523 C C . LEU A 1 196 ? 19.014 4.438 -17.728 1.00 76.50 196 LEU A C 1
ATOM 1525 O O . LEU A 1 196 ? 20.055 4.213 -18.339 1.00 76.50 196 LEU A O 1
ATOM 1529 N N . LEU A 1 197 ? 17.813 4.219 -18.272 1.00 76.69 197 LEU A N 1
ATOM 1530 C CA . LEU A 1 197 ? 17.633 3.704 -19.631 1.00 76.69 197 LEU A CA 1
ATOM 1531 C C . LEU A 1 197 ? 18.167 4.681 -20.684 1.00 76.69 197 LEU A C 1
ATOM 1533 O O . LEU A 1 197 ? 18.811 4.256 -21.641 1.00 76.69 197 LEU A O 1
ATOM 1537 N N . ARG A 1 198 ? 17.925 5.988 -20.522 1.00 77.50 198 ARG A N 1
ATOM 1538 C CA . ARG A 1 198 ? 18.449 7.017 -21.436 1.00 77.50 198 ARG A CA 1
ATOM 1539 C C . ARG A 1 198 ? 19.972 7.076 -21.410 1.00 77.50 198 ARG A C 1
ATOM 1541 O O . ARG A 1 198 ? 20.580 7.106 -22.477 1.00 77.50 198 ARG A O 1
ATOM 1548 N N . GLU A 1 199 ? 20.568 7.067 -20.222 1.00 77.19 199 GLU A N 1
ATOM 1549 C CA . GLU A 1 199 ? 22.025 7.083 -20.047 1.00 77.19 199 GLU A CA 1
ATOM 1550 C C . GLU A 1 199 ? 22.669 5.847 -20.686 1.00 77.19 199 GLU A C 1
ATOM 1552 O O . GLU A 1 199 ? 23.594 5.985 -21.486 1.00 77.19 199 GLU A O 1
ATOM 1557 N N . ALA A 1 200 ? 22.119 4.656 -20.439 1.00 75.88 200 ALA A N 1
ATOM 1558 C CA . ALA A 1 200 ? 22.653 3.422 -21.007 1.00 75.88 200 ALA A CA 1
ATOM 1559 C C . ALA A 1 200 ? 22.507 3.355 -22.540 1.00 75.88 200 ALA A C 1
ATOM 1561 O O . ALA A 1 200 ? 23.432 2.941 -23.239 1.00 75.88 200 ALA A O 1
ATOM 1562 N N . LEU A 1 201 ? 21.381 3.818 -23.096 1.00 78.12 201 LEU A N 1
ATOM 1563 C CA . LEU A 1 201 ? 21.204 3.912 -24.550 1.00 78.12 201 LEU A CA 1
ATOM 1564 C C . LEU A 1 201 ? 22.181 4.906 -25.186 1.00 78.12 201 LEU A C 1
ATOM 1566 O O . LEU A 1 201 ? 22.707 4.644 -26.268 1.00 78.12 201 LEU A O 1
ATOM 1570 N N . GLN A 1 202 ? 22.434 6.036 -24.523 1.00 78.75 202 GLN A N 1
ATOM 1571 C CA . GLN A 1 202 ? 23.389 7.035 -24.991 1.00 78.75 202 GLN A CA 1
ATOM 1572 C C . GLN A 1 202 ? 24.827 6.505 -24.949 1.00 78.75 202 GLN A C 1
ATOM 1574 O O . GLN A 1 202 ? 25.602 6.763 -25.872 1.00 78.75 202 GLN A O 1
ATOM 1579 N N . GLU A 1 203 ? 25.174 5.732 -23.921 1.00 77.62 203 GLU A N 1
ATOM 1580 C CA . GLU A 1 203 ? 26.474 5.075 -23.815 1.00 77.62 203 GLU A CA 1
ATOM 1581 C C . GLU A 1 203 ? 26.676 4.052 -24.940 1.00 77.62 203 GLU A C 1
ATOM 1583 O O . GLU A 1 203 ? 27.674 4.126 -25.657 1.00 77.62 203 GLU A O 1
ATOM 1588 N N . ILE A 1 204 ? 25.698 3.170 -25.177 1.00 74.88 204 ILE A N 1
ATOM 1589 C CA . ILE A 1 204 ? 25.741 2.193 -26.278 1.00 74.88 204 ILE A CA 1
ATOM 1590 C C . ILE A 1 204 ? 25.867 2.903 -27.630 1.00 74.88 204 ILE A C 1
ATOM 1592 O O . ILE A 1 204 ? 26.703 2.526 -28.450 1.00 74.88 204 ILE A O 1
ATOM 1596 N N . ALA A 1 205 ? 25.073 3.951 -27.870 1.00 74.94 205 ALA A N 1
ATOM 1597 C CA . ALA A 1 205 ? 25.140 4.716 -29.114 1.00 74.94 205 ALA A CA 1
ATOM 1598 C C . ALA A 1 205 ? 26.523 5.353 -29.318 1.00 74.94 205 ALA A C 1
ATOM 1600 O O . ALA A 1 205 ? 27.077 5.281 -30.415 1.00 74.94 205 ALA A O 1
ATOM 1601 N N . SER A 1 206 ? 27.107 5.909 -28.253 1.00 76.38 206 SER A N 1
ATOM 1602 C CA . SER A 1 206 ? 28.449 6.499 -28.285 1.00 76.38 206 SER A CA 1
ATOM 1603 C C . SER A 1 206 ? 29.523 5.445 -28.568 1.00 76.38 206 SER A C 1
ATOM 1605 O O . SER A 1 206 ? 30.419 5.683 -29.374 1.00 76.38 206 SER A O 1
ATOM 1607 N N . GLN A 1 207 ? 29.420 4.257 -27.961 1.00 75.31 207 GLN A N 1
ATOM 1608 C CA . GLN A 1 207 ? 30.331 3.139 -28.227 1.00 75.31 207 GLN A CA 1
ATOM 1609 C C . GLN A 1 207 ? 30.220 2.647 -29.677 1.00 75.31 207 GLN A C 1
ATOM 1611 O O . GLN A 1 207 ? 31.240 2.456 -30.335 1.00 75.31 207 GLN A O 1
ATOM 1616 N N . ILE A 1 208 ? 29.001 2.495 -30.210 1.00 77.56 208 ILE A N 1
ATOM 1617 C CA . ILE A 1 208 ? 28.783 2.113 -31.614 1.00 77.56 208 ILE A CA 1
ATOM 1618 C C . ILE A 1 208 ? 29.379 3.162 -32.554 1.00 77.56 208 ILE A C 1
ATOM 1620 O O . ILE A 1 208 ? 30.056 2.797 -33.513 1.00 77.56 208 ILE A O 1
ATOM 1624 N N . GLN A 1 209 ? 29.155 4.450 -32.281 1.00 76.19 209 GLN A N 1
ATOM 1625 C CA . GLN A 1 209 ? 29.687 5.532 -33.103 1.00 76.19 209 GLN A CA 1
ATOM 1626 C C . GLN A 1 209 ? 31.220 5.542 -33.094 1.00 76.19 209 GLN A C 1
ATOM 1628 O O . GLN A 1 209 ? 31.828 5.555 -34.162 1.00 76.19 209 GLN A O 1
ATOM 1633 N N . ASN A 1 210 ? 31.841 5.454 -31.915 1.00 78.00 210 ASN A N 1
ATOM 1634 C CA . ASN A 1 210 ? 33.297 5.387 -31.788 1.00 78.00 210 ASN A CA 1
ATOM 1635 C C . ASN A 1 210 ? 33.875 4.175 -32.534 1.00 78.00 210 ASN A C 1
ATOM 1637 O O . ASN A 1 210 ? 34.826 4.327 -33.296 1.00 78.00 210 ASN A O 1
ATOM 1641 N N . ASN A 1 211 ? 33.258 2.998 -32.388 1.00 74.38 211 ASN A N 1
ATOM 1642 C CA . ASN A 1 211 ? 33.681 1.785 -33.089 1.00 74.38 211 ASN A CA 1
ATOM 1643 C C . ASN A 1 211 ? 33.545 1.924 -34.612 1.00 74.38 211 ASN A C 1
ATOM 1645 O O . ASN A 1 211 ? 34.399 1.445 -35.357 1.00 74.38 211 ASN A O 1
ATOM 1649 N N . LEU A 1 212 ? 32.482 2.577 -35.094 1.00 74.94 212 LEU A N 1
ATOM 1650 C CA . LEU A 1 212 ? 32.276 2.812 -36.522 1.00 74.94 212 LEU A CA 1
ATOM 1651 C C . LEU A 1 212 ? 33.327 3.783 -37.080 1.00 74.94 212 LEU A C 1
ATOM 1653 O O . LEU A 1 212 ? 33.892 3.532 -38.143 1.00 74.94 212 LEU A O 1
ATOM 1657 N N . GLU A 1 213 ? 33.616 4.863 -36.354 1.00 76.25 213 GLU A N 1
ATOM 1658 C CA . GLU A 1 213 ? 34.650 5.832 -36.719 1.00 76.25 213 GLU A CA 1
ATOM 1659 C C . GLU A 1 213 ? 36.052 5.211 -36.706 1.00 76.25 213 GLU A C 1
ATOM 1661 O O . GLU A 1 213 ? 36.873 5.528 -37.568 1.00 76.25 213 GLU A O 1
ATOM 1666 N N . GLU A 1 214 ? 36.338 4.322 -35.755 1.00 72.38 214 GLU A N 1
ATOM 1667 C CA . GLU A 1 214 ? 37.596 3.580 -35.686 1.00 72.38 214 GLU A CA 1
ATOM 1668 C C . GLU A 1 214 ? 37.716 2.568 -36.835 1.00 72.38 214 GLU A C 1
ATOM 1670 O O . GLU A 1 214 ? 38.738 2.530 -37.521 1.00 72.38 214 GLU A O 1
ATOM 1675 N N . ALA A 1 215 ? 36.650 1.819 -37.131 1.00 65.19 215 ALA A N 1
ATOM 1676 C CA . ALA A 1 215 ? 36.610 0.882 -38.254 1.00 65.19 215 ALA A CA 1
ATOM 1677 C C . ALA A 1 215 ? 36.776 1.582 -39.615 1.00 65.19 215 ALA A C 1
ATOM 1679 O O . ALA A 1 215 ? 37.422 1.042 -40.519 1.00 65.19 215 ALA A O 1
ATOM 1680 N N . GLN A 1 216 ? 36.227 2.793 -39.760 1.00 62.16 216 GLN A N 1
ATOM 1681 C CA . GLN A 1 216 ? 36.417 3.639 -40.940 1.00 62.16 216 GLN A CA 1
ATOM 1682 C C . GLN A 1 216 ? 37.848 4.180 -41.030 1.00 62.16 216 GLN A C 1
ATOM 1684 O O . GLN A 1 216 ? 38.462 4.090 -42.093 1.00 62.16 216 GLN A O 1
ATOM 1689 N N . ARG A 1 217 ? 38.408 4.695 -39.924 1.00 62.56 217 ARG A N 1
ATOM 1690 C CA . ARG A 1 217 ? 39.791 5.206 -39.871 1.00 62.56 217 ARG A CA 1
ATOM 1691 C C . ARG A 1 217 ? 40.831 4.121 -40.147 1.00 62.56 217 ARG A C 1
ATOM 1693 O O . ARG A 1 217 ? 41.819 4.392 -40.822 1.00 62.56 217 ARG A O 1
ATOM 1700 N N . ASN A 1 218 ? 40.586 2.900 -39.679 1.00 67.12 218 ASN A N 1
ATOM 1701 C CA . ASN A 1 218 ? 41.504 1.772 -39.824 1.00 67.12 218 ASN A CA 1
ATOM 1702 C C . ASN A 1 218 ? 41.231 0.904 -41.068 1.00 67.12 218 ASN A C 1
ATOM 1704 O O . ASN A 1 218 ? 41.899 -0.109 -41.268 1.00 67.12 218 ASN A O 1
ATOM 1708 N N . ASN A 1 219 ? 40.278 1.298 -41.923 1.00 56.06 219 ASN A N 1
ATOM 1709 C CA . ASN A 1 219 ? 39.957 0.637 -43.193 1.00 56.06 219 ASN A CA 1
ATOM 1710 C C . ASN A 1 219 ? 39.640 -0.871 -43.053 1.00 56.06 219 ASN A C 1
ATOM 1712 O O . ASN A 1 219 ? 39.993 -1.697 -43.899 1.00 56.06 219 ASN A O 1
ATOM 1716 N N . TRP A 1 220 ? 38.947 -1.236 -41.971 1.00 54.56 220 TRP A N 1
ATOM 1717 C CA . TRP A 1 220 ? 38.589 -2.618 -41.618 1.00 54.56 220 TRP A CA 1
ATOM 1718 C C . TRP A 1 220 ? 37.542 -3.258 -42.552 1.00 54.56 220 TRP A C 1
ATOM 1720 O O . TRP A 1 220 ? 37.193 -4.424 -42.400 1.00 54.56 220 TRP A O 1
ATOM 1730 N N . TYR A 1 221 ? 37.030 -2.538 -43.546 1.00 47.97 221 TYR A N 1
ATOM 1731 C CA . TYR A 1 221 ? 36.060 -3.079 -44.505 1.00 47.97 221 TYR A CA 1
ATOM 1732 C C . TYR A 1 221 ? 36.698 -3.690 -45.767 1.00 47.97 221 TYR A C 1
ATOM 1734 O O . TYR A 1 221 ? 35.973 -4.210 -46.609 1.00 47.97 221 TYR A O 1
ATOM 1742 N N . MET A 1 222 ? 38.031 -3.654 -45.913 1.00 47.22 222 MET A N 1
ATOM 1743 C CA . MET A 1 222 ? 38.715 -3.955 -47.186 1.00 47.22 222 MET A CA 1
ATOM 1744 C C . MET A 1 222 ? 39.648 -5.185 -47.172 1.00 47.22 222 MET A C 1
ATOM 1746 O O . MET A 1 222 ? 40.397 -5.369 -48.132 1.00 47.22 222 MET A O 1
ATOM 1750 N N . ARG A 1 223 ? 39.651 -6.034 -46.130 1.00 51.28 223 ARG A N 1
ATOM 1751 C CA . ARG A 1 223 ? 40.523 -7.231 -46.083 1.00 51.28 223 ARG A CA 1
ATOM 1752 C C . ARG A 1 223 ? 39.829 -8.490 -45.564 1.00 51.28 223 ARG A C 1
ATOM 1754 O O . ARG A 1 223 ? 39.242 -8.473 -44.487 1.00 51.28 223 ARG A O 1
ATOM 1761 N N . ASP A 1 224 ? 39.999 -9.596 -46.294 1.00 53.31 224 ASP A N 1
ATOM 1762 C CA . ASP A 1 224 ? 39.505 -10.944 -45.951 1.00 53.31 224 ASP A CA 1
ATOM 1763 C C . ASP A 1 224 ? 40.061 -11.481 -44.615 1.00 53.31 224 ASP A C 1
ATOM 1765 O O . ASP A 1 224 ? 39.425 -12.303 -43.956 1.00 53.31 224 ASP A O 1
ATOM 1769 N N . GLU A 1 225 ? 41.200 -10.950 -44.158 1.00 53.94 225 GLU A N 1
ATOM 1770 C CA . GLU A 1 225 ? 41.815 -11.227 -42.847 1.00 53.94 225 GLU A CA 1
ATOM 1771 C C . GLU A 1 225 ? 40.890 -10.846 -41.663 1.00 53.94 225 GLU A C 1
ATOM 1773 O O . GLU A 1 225 ? 41.021 -11.375 -40.558 1.00 53.94 225 GLU A O 1
ATOM 1778 N N . ASN A 1 226 ? 39.876 -9.996 -41.885 1.00 52.53 226 ASN A N 1
ATOM 1779 C CA . ASN A 1 226 ? 38.930 -9.579 -40.843 1.00 52.53 226 ASN A CA 1
ATOM 1780 C C . ASN A 1 226 ? 37.876 -10.629 -40.470 1.00 52.53 226 ASN A C 1
ATOM 1782 O O . ASN A 1 226 ? 37.262 -10.526 -39.404 1.00 52.53 226 ASN A O 1
ATOM 1786 N N . ALA A 1 227 ? 37.673 -11.663 -41.291 1.00 53.47 227 ALA A N 1
ATOM 1787 C CA . ALA A 1 227 ? 36.771 -12.759 -40.941 1.00 53.47 227 ALA A CA 1
ATOM 1788 C C . ALA A 1 227 ? 37.319 -13.615 -39.781 1.00 53.47 227 ALA A C 1
ATOM 1790 O O . ALA A 1 227 ? 36.535 -14.166 -39.002 1.00 53.47 227 ALA A O 1
ATOM 1791 N N . GLU A 1 228 ? 38.645 -13.711 -39.640 1.00 53.84 228 GLU A N 1
ATOM 1792 C CA . GLU A 1 228 ? 39.294 -14.435 -38.540 1.00 53.84 228 GLU A CA 1
ATOM 1793 C C . GLU A 1 228 ? 39.366 -13.589 -37.265 1.00 53.84 228 GLU A C 1
ATOM 1795 O O . GLU A 1 228 ? 38.992 -14.073 -36.194 1.00 53.84 228 GLU A O 1
ATOM 1800 N N . HIS A 1 229 ? 39.680 -12.295 -37.373 1.00 53.06 229 HIS A N 1
ATOM 1801 C CA . HIS A 1 229 ? 39.667 -11.388 -36.220 1.00 53.06 229 HIS A CA 1
ATOM 1802 C C . HIS A 1 229 ? 38.263 -11.174 -35.625 1.00 53.06 229 HIS A C 1
ATOM 1804 O O . HIS A 1 229 ? 38.126 -11.067 -34.405 1.00 53.06 229 HIS A O 1
ATOM 1810 N N . MET A 1 230 ? 37.193 -11.213 -36.433 1.00 52.16 230 MET A N 1
ATOM 1811 C CA . MET A 1 230 ? 35.815 -11.236 -35.913 1.00 52.16 230 MET A CA 1
ATOM 1812 C C . MET A 1 230 ? 35.471 -12.539 -35.167 1.00 52.16 230 MET A C 1
ATOM 1814 O O . MET A 1 230 ? 34.678 -12.506 -34.222 1.00 52.16 230 MET A O 1
ATOM 1818 N N . ARG A 1 231 ? 36.074 -13.686 -35.521 1.00 54.62 231 ARG A N 1
ATOM 1819 C CA . ARG A 1 231 ? 35.901 -14.940 -34.757 1.00 54.62 231 ARG A CA 1
ATOM 1820 C C . ARG A 1 231 ? 36.651 -14.905 -33.429 1.00 54.62 231 ARG A C 1
ATOM 1822 O O . ARG A 1 231 ? 36.094 -15.327 -32.416 1.00 54.62 231 ARG A O 1
ATOM 1829 N N . GLU A 1 232 ? 37.872 -14.378 -33.408 1.00 52.72 232 GLU A N 1
ATOM 1830 C CA . GLU A 1 232 ? 38.659 -14.242 -32.174 1.00 52.72 232 GLU A CA 1
ATOM 1831 C C . GLU A 1 232 ? 38.068 -13.198 -31.216 1.00 52.72 232 GLU A C 1
ATOM 1833 O O . GLU A 1 232 ? 37.948 -13.465 -30.016 1.00 52.72 232 GLU A O 1
ATOM 1838 N N . GLY A 1 233 ? 37.596 -12.060 -31.738 1.00 48.62 233 GLY A N 1
ATOM 1839 C CA . GLY A 1 233 ? 36.882 -11.040 -30.966 1.00 48.62 233 GLY A CA 1
ATOM 1840 C C . GLY A 1 233 ? 35.589 -11.571 -30.336 1.00 48.62 233 GLY A C 1
ATOM 1841 O O . GLY A 1 233 ? 35.328 -11.322 -29.158 1.00 48.62 233 GLY A O 1
ATOM 1842 N N . ASN A 1 234 ? 34.829 -12.406 -31.055 1.00 47.09 234 ASN A N 1
ATOM 1843 C CA . ASN A 1 234 ? 33.660 -13.095 -30.493 1.00 47.09 234 ASN A CA 1
ATOM 1844 C C . ASN A 1 234 ? 34.032 -14.106 -29.396 1.00 47.09 234 ASN A C 1
ATOM 1846 O O . ASN A 1 234 ? 33.290 -14.259 -28.422 1.00 47.09 234 ASN A O 1
ATOM 1850 N N . SER A 1 235 ? 35.192 -14.760 -29.500 1.00 46.75 235 SER A N 1
ATOM 1851 C CA . SER A 1 235 ? 35.667 -15.693 -28.473 1.00 46.75 235 SER A CA 1
ATOM 1852 C C . SER A 1 235 ? 36.161 -14.988 -27.201 1.00 46.75 235 SER A C 1
ATOM 1854 O O . SER A 1 235 ? 36.049 -15.559 -26.113 1.00 46.75 235 SER A O 1
ATOM 1856 N N . GLN A 1 236 ? 36.678 -13.757 -27.299 1.00 45.69 236 GLN A N 1
ATOM 1857 C CA . GLN A 1 236 ? 37.043 -12.940 -26.132 1.00 45.69 236 GLN A CA 1
ATOM 1858 C C . GLN A 1 236 ? 35.841 -12.208 -25.522 1.00 45.69 236 GLN A C 1
ATOM 1860 O O . GLN A 1 236 ? 35.729 -12.141 -24.299 1.00 45.69 236 GLN A O 1
ATOM 1865 N N . SER A 1 237 ? 34.880 -11.768 -26.336 1.00 42.53 237 SER A N 1
ATOM 1866 C CA . SER A 1 237 ? 33.616 -11.189 -25.857 1.00 42.53 237 SER A CA 1
ATOM 1867 C C . SER A 1 237 ? 32.775 -12.211 -25.066 1.00 42.53 237 SER A C 1
ATOM 1869 O O . SER A 1 237 ? 32.116 -11.873 -24.082 1.00 42.53 237 SER A O 1
ATOM 1871 N N . GLY A 1 238 ? 32.915 -13.508 -25.378 1.00 40.47 238 GLY A N 1
ATOM 1872 C CA . GLY A 1 238 ? 32.394 -14.605 -24.553 1.00 40.47 238 GLY A CA 1
ATOM 1873 C C . GLY A 1 238 ? 33.011 -14.716 -23.147 1.00 40.47 238 GLY A C 1
ATOM 1874 O O . GLY A 1 238 ? 32.359 -15.242 -22.249 1.00 40.47 238 GLY A O 1
ATOM 1875 N N . LYS A 1 239 ? 34.227 -14.193 -22.920 1.00 38.38 239 LYS A N 1
ATOM 1876 C CA . LYS A 1 239 ? 34.897 -14.170 -21.601 1.00 38.38 239 LYS A CA 1
ATOM 1877 C C . LYS A 1 239 ? 34.613 -12.898 -20.792 1.00 38.38 239 LYS A C 1
ATOM 1879 O O . LYS A 1 239 ? 34.620 -12.963 -19.566 1.00 38.38 239 LYS A O 1
ATOM 1884 N N . VAL A 1 240 ? 34.314 -11.769 -21.441 1.00 40.22 240 VAL A N 1
ATOM 1885 C CA . VAL A 1 240 ? 33.980 -10.491 -20.767 1.00 40.22 240 VAL A CA 1
ATOM 1886 C C . VAL A 1 240 ? 32.529 -10.463 -20.250 1.00 40.22 240 VAL A C 1
ATOM 1888 O O . VAL A 1 240 ? 32.189 -9.666 -19.376 1.00 40.22 240 VAL A O 1
ATOM 1891 N N . ARG A 1 241 ? 31.689 -11.422 -20.669 1.00 38.03 241 ARG A N 1
ATOM 1892 C CA . ARG A 1 241 ? 30.322 -11.639 -20.148 1.00 38.03 241 ARG A CA 1
ATOM 1893 C C . ARG A 1 241 ? 30.212 -11.880 -18.633 1.00 38.03 241 ARG A C 1
ATOM 1895 O O . ARG A 1 241 ? 29.099 -11.884 -18.125 1.00 38.03 241 ARG A O 1
ATOM 1902 N N . ASN A 1 242 ? 31.321 -12.024 -17.906 1.00 38.53 242 ASN A N 1
ATOM 1903 C CA . ASN A 1 242 ? 31.318 -12.181 -16.447 1.00 38.53 242 ASN A CA 1
ATOM 1904 C C . ASN A 1 242 ? 31.608 -10.896 -15.645 1.00 38.53 242 ASN A C 1
ATOM 1906 O O . ASN A 1 242 ? 31.666 -10.979 -14.421 1.00 38.53 242 ASN A O 1
ATOM 1910 N N . GLN A 1 243 ? 31.775 -9.720 -16.271 1.00 35.84 243 GLN A N 1
ATOM 1911 C CA . GLN A 1 243 ? 32.061 -8.473 -15.528 1.00 35.84 243 GLN A CA 1
ATOM 1912 C C . GLN A 1 243 ? 31.111 -7.286 -15.758 1.00 35.84 243 GLN A C 1
ATOM 1914 O O . GLN A 1 243 ? 31.228 -6.295 -15.0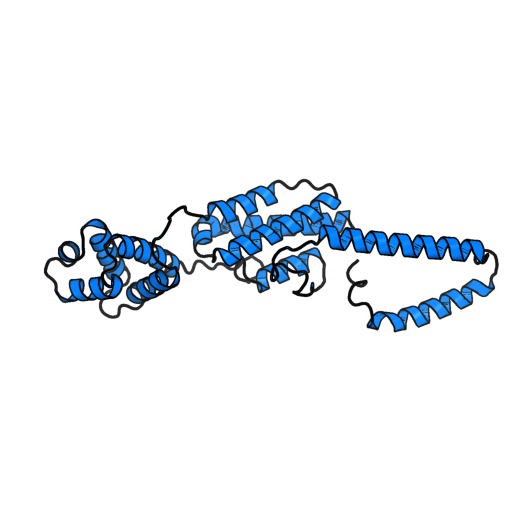44 1.00 35.84 243 GLN A O 1
ATOM 1919 N N . HIS A 1 244 ? 30.100 -7.388 -16.625 1.00 39.69 244 HIS A N 1
ATOM 1920 C CA . HIS A 1 244 ? 29.067 -6.350 -16.743 1.00 39.69 244 HIS A CA 1
ATOM 1921 C C . HIS A 1 244 ? 27.670 -6.905 -16.472 1.00 39.69 244 HIS A C 1
ATOM 1923 O O . HIS A 1 244 ? 26.925 -7.256 -17.380 1.00 39.69 244 HIS A O 1
ATOM 1929 N N . VAL A 1 245 ? 27.296 -6.918 -15.192 1.00 44.38 245 VAL A N 1
ATOM 1930 C CA . VAL A 1 245 ? 25.944 -7.269 -14.717 1.00 44.38 245 VAL A CA 1
ATOM 1931 C C . VAL A 1 245 ? 24.886 -6.236 -15.159 1.00 44.38 245 VAL A C 1
ATOM 1933 O O . VAL A 1 245 ? 23.697 -6.505 -15.075 1.00 44.38 245 VAL A O 1
ATOM 1936 N N . PHE A 1 246 ? 25.289 -5.080 -15.699 1.00 39.22 246 PHE A N 1
ATOM 1937 C CA . PHE A 1 246 ? 24.365 -4.012 -16.109 1.00 39.22 246 PHE A CA 1
ATOM 1938 C C . PHE A 1 246 ? 24.002 -4.016 -17.608 1.00 39.22 246 PHE A C 1
ATOM 1940 O O . PHE A 1 246 ? 22.964 -3.491 -17.989 1.00 39.22 246 PHE A O 1
ATOM 1947 N N . LEU A 1 247 ? 24.811 -4.650 -18.465 1.00 38.56 247 LEU A N 1
ATOM 1948 C CA . LEU A 1 247 ? 24.576 -4.722 -19.920 1.00 38.56 247 LEU A CA 1
ATOM 1949 C C . LEU A 1 247 ? 23.783 -5.965 -20.355 1.00 38.56 247 LEU A C 1
ATOM 1951 O O . LEU A 1 247 ? 23.446 -6.097 -21.523 1.00 38.56 247 LEU A O 1
ATOM 1955 N N . GLY A 1 248 ? 23.473 -6.875 -19.428 1.00 37.56 248 GLY A N 1
ATOM 1956 C CA . GLY A 1 248 ? 22.606 -8.028 -19.690 1.00 37.56 248 GLY A CA 1
ATOM 1957 C C . GLY A 1 248 ? 21.103 -7.726 -19.618 1.00 37.56 248 GLY A C 1
ATOM 1958 O O . GLY A 1 248 ? 20.316 -8.634 -19.862 1.00 37.56 248 GLY A O 1
ATOM 1959 N N . CYS A 1 249 ? 20.714 -6.494 -19.263 1.00 40.97 249 CYS A N 1
ATOM 1960 C CA . CYS A 1 249 ? 19.317 -6.065 -19.097 1.00 40.97 249 CYS A CA 1
ATOM 1961 C C . CYS A 1 249 ? 18.851 -5.040 -20.157 1.00 40.97 249 CYS A C 1
ATOM 1963 O O . CYS A 1 249 ? 17.814 -4.403 -19.970 1.00 40.97 249 CYS A O 1
ATOM 1965 N N . ILE A 1 250 ? 19.603 -4.851 -21.249 1.00 38.16 250 ILE A N 1
ATOM 1966 C CA . ILE A 1 250 ? 19.151 -4.115 -22.444 1.00 38.16 250 ILE A CA 1
ATOM 1967 C C . ILE A 1 250 ? 19.117 -5.103 -23.594 1.00 38.16 250 ILE A C 1
ATOM 1969 O O . ILE A 1 250 ? 18.028 -5.230 -24.187 1.00 38.16 250 ILE A O 1
#

Foldseek 3Di:
DLLVLLVLLLVLLVLLLVLCVVCLVLLLLPPLLLLLLLLLLLVLSCLSNVSNVDDRPSNVVSNCSSVVSPPPDPDPDDPVLLLVLLVLLVVPPPDDNVLSLQLLVCCLVPNLCVSCVPPPVSSVSNCVSCVVVGSSSSVSSSVSNVSVVPPVVCAGVVRDRRSDPVSSQVSVCSSQVDGDPVVQGSNVPHNNPNVVVVVVVVVVVVVVVVVVVVCVVVVVVPDPVNVVVVVVVVVVVVVCVVPCPPVVRD

pLDDT: mean 72.34, std 14.86, range [35.19, 91.06]

Sequence (250 aa):
MLRELAGRADSAISSVYDDLQRRKDALLAIPESDRKKLAKQVKALYDVSSMGGGFGSRSGDCISLLESSDGSSFSFFTKNELNEAAKKIKDSWTYSSAEAEALVERAAKWGIDWAADGDEKKRNFLKEIEEGKGQRFLSEALEAYKKLGNNSDLSGRSGYRIGSDSYMHALERDVFDCNIPSSYGADWGNPQYEKLLREALQEIASQIQNNLEEAQRNNWYMRDENAEHMREGNSQSGKVRNQHVFLGCI